Protein AF-A0A3M1RV74-F1 (afdb_monomer_lite)

pLDDT: mean 70.24, std 20.16, range [39.22, 98.5]

Sequence (264 aa):
MQKERREPTWPFLVILACLFVLSATAPRAWRSVERQAPPHLRGDLAQHRPEPSSEEPVQPAKATPDEAPRIASPHEPHDGLTYVAPRPRVGADAETVLLEEIQTIVAPSVDSTPQMPTLEAPSEEEASAVDINIASQQPEEPVEDPFDVNIVEQPPIELGPRPKMQPVIPEPRPAPHARWSAPLSLLNDLQRFTDDPIAGPWAREVTALLEELGPAMAMHSDDMPVVLDRLVELSDQSATIQNRLRGDDLYAMQFRQVRYGLIR

Structure (mmCIF, N/CA/C/O backbone):
data_AF-A0A3M1RV74-F1
#
_entry.id   AF-A0A3M1RV74-F1
#
loop_
_atom_site.group_PDB
_atom_site.id
_atom_site.type_symbol
_atom_site.label_atom_id
_atom_site.label_alt_id
_atom_site.label_comp_id
_atom_site.label_asym_id
_atom_site.label_entity_id
_atom_site.label_seq_id
_atom_site.pdbx_PDB_ins_code
_atom_site.Cartn_x
_atom_site.Cartn_y
_atom_site.Cartn_z
_atom_site.occupancy
_atom_site.B_iso_or_equiv
_atom_site.auth_seq_id
_atom_site.auth_comp_id
_atom_site.auth_asym_id
_atom_site.auth_atom_id
_atom_site.pdbx_PDB_model_num
ATOM 1 N N . MET A 1 1 ? 36.619 -52.594 0.523 1.00 39.22 1 MET A N 1
ATOM 2 C CA . MET A 1 1 ? 35.189 -52.853 0.249 1.00 39.22 1 MET A CA 1
ATOM 3 C C . MET A 1 1 ? 34.353 -51.938 1.134 1.00 39.22 1 MET A C 1
ATOM 5 O O . MET A 1 1 ? 34.089 -52.279 2.280 1.00 39.22 1 MET A O 1
ATOM 9 N N . GLN A 1 2 ? 34.033 -50.737 0.650 1.00 48.28 2 GLN A N 1
ATOM 10 C CA . GLN A 1 2 ? 33.184 -49.785 1.369 1.00 48.28 2 GLN A CA 1
ATOM 11 C C . GLN A 1 2 ? 31.721 -50.125 1.067 1.00 48.28 2 GLN A C 1
ATOM 13 O O . GLN A 1 2 ? 31.318 -50.158 -0.091 1.00 48.28 2 GLN A O 1
ATOM 18 N N . LYS A 1 3 ? 30.949 -50.454 2.106 1.00 59.47 3 LYS A N 1
ATOM 19 C CA . LYS A 1 3 ? 29.495 -50.599 2.005 1.00 59.47 3 LYS A CA 1
ATOM 20 C C . LYS A 1 3 ? 28.904 -49.194 2.033 1.00 59.47 3 LYS A C 1
ATOM 22 O O . LYS A 1 3 ? 28.858 -48.581 3.098 1.00 59.47 3 LYS A O 1
ATOM 27 N N . GLU A 1 4 ? 28.505 -48.689 0.871 1.00 67.44 4 GLU A N 1
ATOM 28 C CA . GLU A 1 4 ? 27.726 -47.457 0.756 1.00 67.44 4 GLU A CA 1
ATOM 29 C C . GLU A 1 4 ? 26.452 -47.606 1.590 1.00 67.44 4 GLU A C 1
ATOM 31 O O . GLU A 1 4 ? 25.590 -48.448 1.319 1.00 67.44 4 GLU A O 1
ATOM 36 N N . ARG A 1 5 ? 26.359 -46.821 2.664 1.00 65.19 5 ARG A N 1
ATOM 37 C CA . ARG A 1 5 ? 25.148 -46.721 3.471 1.00 65.19 5 ARG A CA 1
ATOM 38 C C . ARG A 1 5 ? 24.140 -45.929 2.648 1.00 65.19 5 ARG A C 1
ATOM 40 O O . ARG A 1 5 ? 24.191 -44.707 2.624 1.00 65.19 5 ARG A O 1
ATOM 47 N N . ARG A 1 6 ? 23.259 -46.630 1.931 1.00 71.75 6 ARG A N 1
ATOM 48 C CA . ARG A 1 6 ? 22.082 -46.012 1.315 1.00 71.75 6 ARG A CA 1
ATOM 49 C C . ARG A 1 6 ? 21.196 -45.484 2.432 1.00 71.75 6 ARG A C 1
ATOM 51 O O . ARG A 1 6 ? 20.516 -46.260 3.102 1.00 71.75 6 ARG A O 1
ATOM 58 N N . GLU A 1 7 ? 21.251 -44.180 2.650 1.00 76.94 7 GLU A N 1
ATOM 59 C CA . GLU A 1 7 ? 20.295 -43.505 3.511 1.00 76.94 7 GLU A CA 1
ATOM 60 C C . GLU A 1 7 ? 18.890 -43.704 2.924 1.00 76.94 7 GLU A C 1
ATOM 62 O O . GLU A 1 7 ? 18.702 -43.595 1.705 1.00 76.94 7 GLU A O 1
ATOM 67 N N . PRO A 1 8 ? 17.899 -44.075 3.748 1.00 74.38 8 PRO A N 1
ATOM 68 C CA . PRO A 1 8 ? 16.545 -44.294 3.275 1.00 74.38 8 PRO A CA 1
ATOM 69 C C . PRO A 1 8 ? 15.932 -42.941 2.900 1.00 74.38 8 PRO A C 1
ATOM 71 O O . PRO A 1 8 ? 15.408 -42.226 3.744 1.00 74.38 8 PRO A O 1
ATOM 74 N N . THR A 1 9 ? 15.978 -42.591 1.615 1.00 84.75 9 THR A N 1
ATOM 75 C CA . THR A 1 9 ? 15.306 -41.408 1.038 1.00 84.75 9 THR A CA 1
ATOM 76 C C . THR A 1 9 ? 13.796 -41.602 0.871 1.00 84.75 9 THR A C 1
ATOM 78 O O . THR A 1 9 ? 13.056 -40.653 0.618 1.00 84.75 9 THR A O 1
ATOM 81 N N . TRP A 1 10 ? 13.320 -42.832 1.058 1.00 84.75 10 TRP A N 1
ATOM 82 C CA . TRP A 1 10 ? 11.913 -43.220 0.988 1.00 84.75 10 TRP A CA 1
ATOM 83 C C . TRP A 1 10 ? 10.950 -42.385 1.849 1.00 84.75 10 TRP A C 1
ATOM 85 O O . TRP A 1 10 ? 9.972 -41.893 1.289 1.00 84.75 10 TRP A O 1
ATOM 95 N N . PRO A 1 11 ? 11.181 -42.163 3.158 1.00 89.62 11 PRO A N 1
ATOM 96 C CA . PRO A 1 11 ? 10.283 -41.347 3.976 1.00 89.62 11 PRO A CA 1
ATOM 97 C C . PRO A 1 11 ? 10.147 -39.911 3.456 1.00 89.62 11 PRO A C 1
ATOM 99 O O . PRO A 1 11 ? 9.058 -39.345 3.498 1.00 89.62 11 PRO A O 1
ATOM 102 N N . PHE A 1 12 ? 11.218 -39.338 2.902 1.00 89.25 12 PHE A N 1
ATOM 103 C CA . PHE A 1 12 ? 11.189 -37.974 2.379 1.00 89.25 12 PHE A CA 1
ATOM 104 C C . PHE A 1 12 ? 10.321 -37.861 1.120 1.00 89.25 12 PHE A C 1
ATOM 106 O O . PHE A 1 12 ? 9.530 -36.930 0.985 1.00 89.25 12 PHE A O 1
ATOM 113 N N . LEU A 1 13 ? 10.406 -38.853 0.228 1.00 92.38 13 LEU A N 1
ATOM 114 C CA . LEU A 1 13 ? 9.563 -38.915 -0.967 1.00 92.38 13 LEU A CA 1
ATOM 115 C C . LEU A 1 13 ? 8.079 -39.082 -0.620 1.00 92.38 13 LEU A C 1
ATOM 117 O O . LEU A 1 13 ? 7.234 -38.484 -1.282 1.00 92.38 13 LEU A O 1
ATOM 121 N N . VAL A 1 14 ? 7.759 -39.839 0.434 1.00 94.00 14 VAL A N 1
ATOM 122 C CA . VAL A 1 14 ? 6.375 -39.997 0.907 1.00 94.00 14 VAL A CA 1
ATOM 123 C C . VAL A 1 14 ? 5.822 -38.673 1.437 1.00 94.00 14 VAL A C 1
ATOM 125 O O . VAL A 1 14 ? 4.716 -38.289 1.065 1.00 94.00 14 VAL A O 1
ATOM 128 N N . ILE A 1 15 ? 6.595 -37.933 2.240 1.00 94.06 15 ILE A N 1
ATOM 129 C CA . ILE A 1 15 ? 6.175 -36.617 2.753 1.00 94.06 15 ILE A CA 1
ATOM 130 C C . ILE A 1 15 ? 5.959 -35.630 1.599 1.00 94.06 15 ILE A C 1
ATOM 132 O O . ILE A 1 15 ? 4.922 -34.969 1.549 1.00 94.06 15 ILE A O 1
ATOM 136 N N . LEU A 1 16 ? 6.890 -35.564 0.640 1.00 94.44 16 LEU A N 1
ATOM 137 C CA . LEU A 1 16 ? 6.753 -34.699 -0.535 1.00 94.44 16 LEU A CA 1
ATOM 138 C C . LEU A 1 16 ? 5.522 -35.050 -1.377 1.00 94.44 16 LEU A C 1
ATOM 140 O O . LEU A 1 16 ? 4.809 -34.147 -1.811 1.00 94.44 16 LEU A O 1
ATOM 144 N N . ALA A 1 17 ? 5.239 -36.339 -1.576 1.00 95.12 17 ALA A N 1
ATOM 145 C CA . ALA A 1 17 ? 4.050 -36.780 -2.297 1.00 95.12 17 ALA A CA 1
ATOM 146 C C . ALA A 1 17 ? 2.758 -36.374 -1.567 1.00 95.12 17 ALA A C 1
ATOM 148 O O . ALA A 1 17 ? 1.843 -35.855 -2.203 1.00 95.12 17 ALA A O 1
ATOM 149 N N . CYS A 1 18 ? 2.694 -36.529 -0.240 1.00 93.62 18 CYS A N 1
ATOM 150 C CA . CYS A 1 18 ? 1.548 -36.084 0.556 1.00 93.62 18 CYS A CA 1
ATOM 151 C C . CYS A 1 18 ? 1.339 -34.566 0.464 1.00 93.62 18 CYS A C 1
ATOM 153 O O . CYS A 1 18 ? 0.214 -34.120 0.247 1.00 93.62 18 CYS A O 1
ATOM 155 N N . LEU A 1 19 ? 2.411 -33.772 0.573 1.00 92.06 19 LEU A N 1
ATOM 156 C CA . LEU A 1 19 ? 2.347 -32.312 0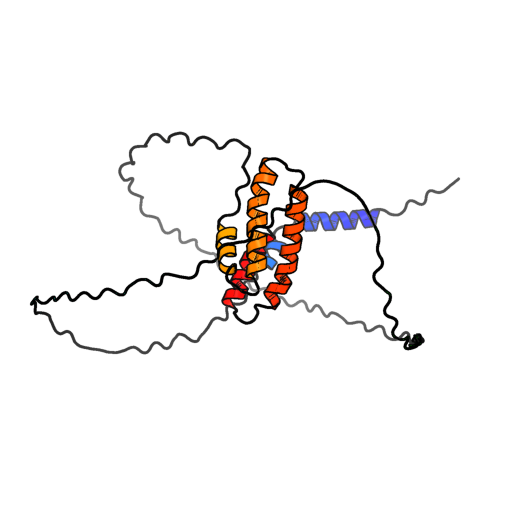.440 1.00 92.06 19 LEU A CA 1
ATOM 157 C C . LEU A 1 19 ? 1.912 -31.877 -0.965 1.00 92.06 19 LEU A C 1
ATOM 159 O O . LEU A 1 19 ? 1.128 -30.940 -1.098 1.00 92.06 19 LEU A O 1
ATOM 163 N N . PHE A 1 20 ? 2.380 -32.570 -2.005 1.00 92.94 20 PHE A N 1
ATOM 164 C CA . PHE A 1 20 ? 1.983 -32.309 -3.388 1.00 92.94 20 PHE A CA 1
ATOM 165 C C . PHE A 1 20 ? 0.507 -32.637 -3.643 1.00 92.94 20 PHE A C 1
ATOM 167 O O . PHE A 1 20 ? -0.202 -31.862 -4.280 1.00 92.94 20 PHE A O 1
ATOM 174 N N . VAL A 1 21 ? 0.013 -33.766 -3.126 1.00 92.69 21 VAL A N 1
ATOM 175 C CA . VAL A 1 21 ? -1.411 -34.110 -3.240 1.00 92.69 21 VAL A CA 1
ATOM 176 C C . VAL A 1 21 ? -2.254 -33.087 -2.486 1.00 92.69 21 VAL A C 1
ATOM 178 O O . VAL A 1 21 ? -3.198 -32.558 -3.061 1.00 92.69 21 VAL A O 1
ATOM 181 N N . LEU A 1 22 ? -1.877 -32.730 -1.254 1.00 87.19 22 LEU A N 1
ATOM 182 C CA . LEU A 1 22 ? -2.580 -31.718 -0.463 1.00 87.19 22 LEU A CA 1
ATOM 183 C C . LEU A 1 22 ? -2.621 -30.352 -1.163 1.00 87.19 22 LEU A C 1
ATOM 185 O O . LEU A 1 22 ? -3.671 -29.710 -1.160 1.00 87.19 22 LEU A O 1
ATOM 189 N N . SER A 1 23 ? -1.533 -29.916 -1.806 1.00 84.75 23 SER A N 1
ATOM 190 C CA . SER A 1 23 ? -1.517 -28.648 -2.548 1.00 84.75 23 SER A CA 1
ATOM 191 C C . SER A 1 23 ? -2.374 -28.697 -3.817 1.00 84.75 23 SER A C 1
ATOM 193 O O . SER A 1 23 ? -3.070 -27.728 -4.124 1.00 84.75 23 SER A O 1
ATOM 195 N N . ALA A 1 24 ? -2.401 -29.834 -4.518 1.00 85.19 24 ALA A N 1
ATOM 196 C CA . ALA A 1 24 ? -3.218 -30.020 -5.713 1.00 85.19 24 ALA A CA 1
ATOM 197 C C . ALA A 1 24 ? -4.719 -30.177 -5.404 1.00 85.19 24 ALA A C 1
ATOM 199 O O . ALA A 1 24 ? -5.558 -29.696 -6.168 1.00 85.19 24 ALA A O 1
ATOM 200 N N . THR A 1 25 ? -5.082 -30.828 -4.293 1.00 82.06 25 THR A N 1
ATOM 201 C CA . THR A 1 25 ? -6.485 -31.118 -3.945 1.00 82.06 25 THR A CA 1
ATOM 202 C C . THR A 1 25 ? -7.132 -30.065 -3.051 1.00 82.06 25 THR A C 1
ATOM 204 O O . THR A 1 25 ? -8.359 -30.015 -2.979 1.00 82.06 25 THR A O 1
ATOM 207 N N . ALA A 1 26 ? -6.357 -29.187 -2.403 1.00 66.50 26 ALA A N 1
ATOM 208 C CA . ALA A 1 26 ? -6.884 -28.141 -1.523 1.00 66.50 26 ALA A CA 1
ATOM 209 C C . ALA A 1 26 ? -6.790 -26.682 -2.041 1.00 66.50 26 ALA A C 1
ATOM 211 O O . ALA A 1 26 ? -6.719 -25.777 -1.206 1.00 66.50 26 ALA A O 1
ATOM 212 N N . PRO A 1 27 ? -6.904 -26.355 -3.352 1.00 58.91 27 PRO A N 1
ATOM 213 C CA . PRO A 1 27 ? -6.900 -24.953 -3.788 1.00 58.91 27 PRO A CA 1
ATOM 214 C C . PRO A 1 27 ? -8.130 -24.169 -3.288 1.00 58.91 27 PRO A C 1
ATOM 216 O O . PRO A 1 27 ? -8.183 -22.944 -3.395 1.00 58.91 27 PRO A O 1
ATOM 219 N N . ARG A 1 28 ? -9.148 -24.856 -2.744 1.00 55.53 28 ARG A N 1
ATOM 220 C CA . ARG A 1 28 ? -10.361 -24.242 -2.181 1.00 55.53 28 ARG A CA 1
ATOM 221 C C . ARG A 1 28 ? -10.331 -24.018 -0.670 1.00 55.53 28 ARG A C 1
ATOM 223 O O . ARG A 1 28 ? -11.069 -23.151 -0.216 1.00 55.53 28 ARG A O 1
ATOM 230 N N . ALA A 1 29 ? -9.485 -24.714 0.093 1.00 58.25 29 ALA A N 1
ATOM 231 C CA . ALA A 1 29 ? -9.460 -24.563 1.553 1.00 58.25 29 ALA A CA 1
ATOM 232 C C . ALA A 1 29 ? -8.950 -23.176 1.984 1.00 58.25 29 ALA A C 1
ATOM 234 O O . ALA A 1 29 ? -9.408 -22.621 2.978 1.00 58.25 29 ALA A O 1
ATOM 235 N N . TRP A 1 30 ? -8.071 -22.566 1.185 1.00 55.50 30 TRP A N 1
ATOM 236 C CA . TRP A 1 30 ? -7.516 -21.244 1.487 1.00 55.50 30 TRP A CA 1
ATOM 237 C C . TRP A 1 30 ? -8.517 -20.111 1.231 1.00 55.50 30 TRP A C 1
ATOM 239 O O . TRP A 1 30 ? -8.473 -19.086 1.901 1.00 55.50 30 TRP A O 1
ATOM 249 N N . ARG A 1 31 ? -9.504 -20.317 0.346 1.00 57.44 31 ARG A N 1
ATOM 250 C CA . ARG A 1 31 ? -10.571 -19.328 0.114 1.00 57.44 31 ARG A CA 1
ATOM 251 C C . ARG A 1 31 ? -11.591 -19.250 1.250 1.00 57.44 31 ARG A C 1
ATOM 253 O O . ARG A 1 31 ? -12.274 -18.235 1.360 1.00 57.44 31 ARG A O 1
ATOM 260 N N . SER A 1 32 ? -11.710 -20.291 2.075 1.00 55.09 32 SER A N 1
ATOM 261 C CA . SER A 1 32 ? -12.656 -20.303 3.198 1.00 55.09 32 SER A CA 1
ATOM 262 C C . SER A 1 32 ? -12.145 -19.529 4.413 1.00 55.09 32 SER A C 1
ATOM 264 O O . SER A 1 32 ? -12.956 -18.999 5.166 1.00 55.09 32 SER A O 1
ATOM 266 N N . VAL A 1 33 ? -10.825 -19.398 4.581 1.00 57.44 33 VAL A N 1
ATOM 267 C CA . VAL A 1 33 ? -10.243 -18.581 5.662 1.00 57.44 33 VAL A CA 1
ATOM 268 C C . VAL A 1 33 ? -10.369 -17.086 5.346 1.00 57.44 33 VAL A C 1
ATOM 270 O O . VAL A 1 33 ? -10.621 -16.285 6.237 1.00 57.44 33 VAL A O 1
ATOM 273 N N . GLU A 1 34 ? -10.314 -16.709 4.068 1.00 53.56 34 GLU A N 1
ATOM 274 C CA . GLU A 1 34 ? -10.404 -15.306 3.635 1.00 53.56 34 GLU A CA 1
ATOM 275 C C . GLU A 1 34 ? -11.843 -14.753 3.577 1.00 53.56 34 GLU A C 1
ATOM 277 O O . GLU A 1 34 ? -12.055 -13.556 3.401 1.00 53.56 34 GLU A O 1
ATOM 282 N N . ARG A 1 35 ? -12.860 -15.608 3.757 1.00 49.81 35 ARG A N 1
ATOM 283 C CA . ARG A 1 35 ? -14.281 -15.215 3.804 1.00 49.81 35 ARG A CA 1
ATOM 284 C C . ARG A 1 35 ? -14.999 -15.647 5.078 1.00 49.81 35 ARG A C 1
ATOM 286 O O . ARG A 1 35 ? -16.220 -15.805 5.054 1.00 49.81 35 ARG A O 1
ATOM 293 N N . GLN A 1 36 ? -14.301 -15.786 6.204 1.00 48.19 36 GLN A N 1
ATOM 294 C CA . GLN A 1 36 ? -15.004 -15.619 7.476 1.00 48.19 36 GLN A CA 1
ATOM 295 C C . GLN A 1 36 ? -15.350 -14.136 7.621 1.00 48.19 36 GLN A C 1
ATOM 297 O O . GLN A 1 36 ? -14.643 -13.357 8.255 1.00 48.19 36 GLN A O 1
ATOM 302 N N . ALA A 1 37 ? -16.436 -13.743 6.950 1.00 53.81 37 ALA A N 1
ATOM 303 C CA . ALA A 1 37 ? -17.132 -12.511 7.247 1.00 53.81 37 ALA A CA 1
ATOM 304 C C . ALA A 1 37 ? -17.352 -12.480 8.768 1.00 53.81 37 ALA A C 1
ATOM 306 O O . ALA A 1 37 ? -17.792 -13.495 9.324 1.00 53.81 37 ALA A O 1
ATOM 307 N N . PRO A 1 38 ? -17.010 -11.374 9.452 1.00 60.25 38 PRO A N 1
ATOM 308 C CA . PRO A 1 38 ? -17.299 -11.250 10.871 1.00 60.25 38 PRO A CA 1
ATOM 309 C C . PRO A 1 38 ? -18.787 -11.557 11.068 1.00 60.25 38 PRO A C 1
ATOM 311 O O . PRO A 1 38 ? -19.589 -11.106 10.242 1.00 60.25 38 PRO A O 1
ATOM 314 N N . PRO A 1 39 ? -19.170 -12.355 12.084 1.00 59.38 39 PRO A N 1
ATOM 315 C CA . PRO A 1 39 ? -20.568 -12.663 12.326 1.00 59.38 39 PRO A CA 1
ATOM 316 C C . PRO A 1 39 ? -21.296 -11.331 12.432 1.00 59.38 39 PRO A C 1
ATOM 318 O O . PRO A 1 39 ? -21.062 -10.558 13.362 1.00 59.38 39 PRO A O 1
ATOM 321 N N . HIS A 1 40 ? -22.115 -11.023 11.425 1.00 50.09 40 HIS A N 1
ATOM 322 C CA . HIS A 1 40 ? -23.005 -9.886 11.487 1.00 50.09 40 HIS A CA 1
ATOM 323 C C . HIS A 1 40 ? -23.836 -10.105 12.744 1.00 50.09 40 HIS A C 1
ATOM 325 O O . HIS A 1 40 ? -24.642 -11.034 12.804 1.00 50.09 40 HIS A O 1
ATOM 331 N N . LEU A 1 41 ? -23.577 -9.284 13.764 1.00 54.88 41 LEU A N 1
ATOM 332 C CA . LEU A 1 41 ? -24.471 -9.064 14.886 1.00 54.88 41 LEU A CA 1
ATOM 333 C C . LEU A 1 41 ? -25.807 -8.667 14.267 1.00 54.88 41 LEU A C 1
ATOM 335 O O . LEU A 1 41 ? -26.030 -7.516 13.893 1.00 54.88 41 LEU A O 1
ATOM 339 N N . ARG A 1 42 ? -26.651 -9.675 14.055 1.00 45.81 42 ARG A N 1
ATOM 340 C CA . ARG A 1 42 ? -28.027 -9.553 13.612 1.00 45.81 42 ARG A CA 1
ATOM 341 C C . ARG A 1 42 ? -28.724 -8.788 14.725 1.00 45.81 42 ARG A C 1
ATOM 343 O O . ARG A 1 42 ? -29.063 -9.341 15.763 1.00 45.81 42 ARG A O 1
ATOM 350 N N . GLY A 1 43 ? -28.794 -7.475 14.545 1.00 50.72 43 GLY A N 1
ATOM 351 C CA . GLY A 1 43 ? -29.513 -6.580 15.425 1.00 50.72 43 GLY A CA 1
ATOM 352 C C . GLY A 1 43 ? -30.997 -6.894 15.339 1.00 50.72 43 GLY A C 1
ATOM 353 O O . GLY A 1 43 ? -31.701 -6.315 14.517 1.00 50.72 43 GLY A O 1
ATOM 354 N N . ASP A 1 44 ? -31.470 -7.768 16.221 1.00 49.69 44 ASP A N 1
ATOM 355 C CA . ASP A 1 44 ? -32.888 -8.004 16.521 1.00 49.69 44 ASP A CA 1
ATOM 356 C C . ASP A 1 44 ? -33.526 -6.811 17.274 1.00 49.69 44 ASP A C 1
ATOM 358 O O . ASP A 1 44 ? -34.346 -6.980 18.171 1.00 49.69 44 ASP A O 1
ATOM 362 N N . LEU A 1 45 ? -33.158 -5.568 16.938 1.00 57.91 45 LEU A N 1
ATOM 363 C CA . LEU A 1 45 ? -33.612 -4.360 17.647 1.00 57.91 45 LEU A CA 1
ATOM 364 C C . LEU A 1 45 ? -34.427 -3.377 16.797 1.00 57.91 45 LEU A C 1
ATOM 366 O O . LEU A 1 45 ? -34.748 -2.290 17.266 1.00 57.91 45 LEU A O 1
ATOM 370 N N . ALA A 1 46 ? -34.835 -3.743 15.582 1.00 50.88 46 ALA A N 1
ATOM 371 C CA . ALA A 1 46 ? -35.633 -2.858 14.728 1.00 50.88 46 ALA A CA 1
ATOM 372 C C . ALA A 1 46 ? -36.932 -3.510 14.234 1.00 50.88 46 ALA A C 1
ATOM 374 O O . ALA A 1 46 ? -37.218 -3.523 13.040 1.00 50.88 46 ALA A O 1
ATOM 375 N N . GLN A 1 47 ? -37.751 -4.022 15.155 1.00 52.78 47 GLN A N 1
ATOM 376 C CA . GLN A 1 47 ? -39.145 -4.367 14.855 1.00 52.78 47 GLN A CA 1
ATOM 377 C C . GLN A 1 47 ? -40.106 -3.870 15.943 1.00 52.78 47 GLN A C 1
ATOM 379 O O . GLN A 1 47 ? -40.948 -4.596 16.448 1.00 52.78 47 GLN A O 1
ATOM 384 N N . HIS A 1 48 ? -39.997 -2.585 16.280 1.00 45.28 48 HIS A N 1
ATOM 385 C CA . HIS A 1 48 ? -41.107 -1.815 16.841 1.00 45.28 48 HIS A CA 1
ATOM 386 C C . HIS A 1 48 ? -41.165 -0.461 16.129 1.00 45.28 48 HIS A C 1
ATOM 388 O O . HIS A 1 48 ? -40.673 0.554 16.610 1.00 45.28 48 HIS A O 1
ATOM 394 N N . ARG A 1 49 ? -41.757 -0.467 14.930 1.00 48.34 49 ARG A N 1
ATOM 395 C CA . ARG A 1 49 ? -42.287 0.736 14.288 1.00 48.34 49 ARG A CA 1
ATOM 396 C C . ARG A 1 49 ? -43.737 0.873 14.763 1.00 48.34 49 ARG A C 1
ATOM 398 O O . ARG A 1 49 ? -44.565 0.095 14.296 1.00 48.34 49 ARG A O 1
ATOM 405 N N . PRO A 1 50 ? -44.059 1.780 15.700 1.00 48.56 50 PRO A N 1
ATOM 406 C CA . PRO A 1 50 ? -45.448 2.094 15.983 1.00 48.56 50 PRO A CA 1
ATOM 407 C C . PRO A 1 50 ? -46.048 2.781 14.754 1.00 48.56 50 PRO A C 1
ATOM 409 O O . PRO A 1 50 ? -45.500 3.749 14.225 1.00 48.56 50 PRO A O 1
ATOM 412 N N . GLU A 1 51 ? -47.152 2.217 14.284 1.00 50.09 51 GLU A N 1
ATOM 413 C CA . GLU A 1 51 ? -48.129 2.849 13.405 1.00 50.09 51 GLU A CA 1
ATOM 414 C C . GLU A 1 51 ? -48.569 4.204 13.984 1.00 50.09 51 GLU A C 1
ATOM 416 O O . GLU A 1 51 ? -49.055 4.247 15.117 1.00 50.09 51 GLU A O 1
ATOM 421 N N . PRO A 1 52 ? -48.491 5.307 13.225 1.00 53.62 52 PRO A N 1
ATOM 422 C CA . PRO A 1 52 ? -49.410 6.411 13.406 1.00 53.62 52 PRO A CA 1
ATOM 423 C C . PRO A 1 52 ? -50.631 6.190 12.506 1.00 53.62 52 PRO A C 1
ATOM 425 O O . PRO A 1 52 ? -50.596 6.379 11.291 1.00 53.62 52 PRO A O 1
ATOM 428 N N . SER A 1 53 ? -51.696 5.758 13.174 1.00 48.34 53 SER A N 1
ATOM 429 C CA . SER A 1 53 ? -53.102 5.910 12.801 1.00 48.34 53 SER A CA 1
ATOM 430 C C . SER A 1 53 ? -53.410 7.309 12.240 1.00 48.34 53 SER A C 1
ATOM 432 O O . SER A 1 53 ? -52.858 8.278 12.754 1.00 48.34 53 SER A O 1
ATOM 434 N N . SER A 1 54 ? -54.300 7.353 11.232 1.00 51.47 54 SER A N 1
ATOM 435 C CA . SER A 1 54 ? -55.320 8.375 10.880 1.00 51.47 54 SER A CA 1
ATOM 436 C C . SER A 1 54 ? -55.074 9.839 11.299 1.00 51.47 54 SER A C 1
ATOM 438 O O . SER A 1 54 ? -54.770 10.125 12.443 1.00 51.47 54 SER A O 1
ATOM 440 N N . GLU A 1 55 ? -55.304 10.876 10.498 1.00 44.91 55 GLU A N 1
ATOM 441 C CA . GLU A 1 55 ? -56.393 11.126 9.555 1.00 44.91 55 GLU A CA 1
ATOM 442 C C . GLU A 1 55 ? -56.162 12.527 8.943 1.00 44.91 55 GLU A C 1
ATOM 444 O O . GLU A 1 55 ? -55.437 13.348 9.500 1.00 44.91 55 GLU A O 1
ATOM 449 N N . GLU A 1 56 ? -56.886 12.792 7.856 1.00 45.06 56 GLU A N 1
ATOM 450 C CA . GLU A 1 56 ? -57.389 14.101 7.411 1.00 45.06 56 GLU A CA 1
ATOM 451 C C . GLU A 1 56 ? -56.803 14.698 6.108 1.00 45.06 56 GLU A C 1
ATOM 453 O O . GLU A 1 56 ? -55.663 15.166 6.055 1.00 45.06 56 GLU A O 1
ATOM 458 N N . PRO A 1 57 ? -57.621 14.733 5.034 1.00 59.47 57 PRO A N 1
ATOM 459 C CA . PRO A 1 57 ? -57.348 15.454 3.803 1.00 59.47 57 PRO A CA 1
ATOM 460 C C . PRO A 1 57 ? -58.076 16.808 3.800 1.00 59.47 57 PRO A C 1
ATOM 462 O O . PRO A 1 57 ? -59.306 16.850 3.812 1.00 59.47 57 PRO A O 1
ATOM 465 N N . VAL A 1 58 ? -57.347 17.919 3.664 1.00 53.94 58 VAL A N 1
ATOM 466 C CA . VAL A 1 58 ? -57.946 19.199 3.254 1.00 53.94 58 VAL A CA 1
ATOM 467 C C . VAL A 1 58 ? -57.153 19.825 2.109 1.00 53.94 58 VAL A C 1
ATOM 469 O O . VAL A 1 58 ? -55.928 19.856 2.067 1.00 53.94 58 VAL A O 1
ATOM 472 N N . GLN A 1 59 ? -57.957 20.239 1.142 1.00 53.88 59 GLN A N 1
ATOM 473 C CA . GLN A 1 59 ? -57.716 20.670 -0.224 1.00 53.88 59 GLN A CA 1
ATOM 474 C C . GLN A 1 59 ? -57.060 22.069 -0.364 1.00 53.88 59 GLN A C 1
ATOM 476 O O . GLN A 1 59 ? -56.773 22.723 0.637 1.00 53.88 59 GLN A O 1
ATOM 481 N N . PRO A 1 60 ? -56.785 22.522 -1.609 1.00 63.50 60 PRO A N 1
ATOM 482 C CA . PRO A 1 60 ? -55.730 23.475 -1.940 1.00 63.50 60 PRO A CA 1
ATOM 483 C C . PRO A 1 60 ? -56.217 24.926 -2.105 1.00 63.50 60 PRO A C 1
ATOM 485 O O . PRO A 1 60 ? -57.408 25.216 -2.033 1.00 63.50 60 PRO A O 1
ATOM 488 N N . ALA A 1 61 ? -55.248 25.779 -2.468 1.00 45.69 61 ALA A N 1
ATOM 489 C CA . ALA A 1 61 ? -55.331 27.109 -3.090 1.00 45.69 61 ALA A CA 1
ATOM 490 C C . ALA A 1 61 ? -54.962 28.286 -2.176 1.00 45.69 61 ALA A C 1
ATOM 492 O O . ALA A 1 61 ? -55.717 28.656 -1.287 1.00 45.69 61 ALA A O 1
ATOM 493 N N . LYS A 1 62 ? -53.868 28.984 -2.517 1.00 45.75 62 LYS A N 1
ATOM 494 C CA . LYS A 1 62 ? -53.959 30.311 -3.154 1.00 45.75 62 LYS A CA 1
ATOM 495 C C . LYS A 1 62 ? -52.587 30.803 -3.615 1.00 45.75 62 LYS A C 1
ATOM 497 O O . LYS A 1 62 ? -51.631 30.833 -2.852 1.00 45.75 62 LYS A O 1
ATOM 502 N N . ALA A 1 63 ? -52.540 31.214 -4.875 1.00 50.56 63 ALA A N 1
ATOM 503 C CA . ALA A 1 63 ? -51.484 32.028 -5.449 1.00 50.56 63 ALA A CA 1
ATOM 504 C C . ALA A 1 63 ? -51.557 33.465 -4.913 1.00 50.56 63 ALA A C 1
ATOM 506 O O . ALA A 1 63 ? -52.661 34.002 -4.851 1.00 50.56 63 ALA A O 1
ATOM 507 N N . THR A 1 64 ? -50.401 34.085 -4.647 1.00 49.50 64 THR A N 1
ATOM 508 C CA . THR A 1 64 ? -50.054 35.427 -5.164 1.00 49.50 64 THR A CA 1
ATOM 509 C C . THR A 1 64 ? -48.539 35.700 -5.034 1.00 49.50 64 THR A C 1
ATOM 511 O O . THR A 1 64 ? -47.901 35.079 -4.183 1.00 49.50 64 THR A O 1
ATOM 514 N N . PRO A 1 65 ? -47.976 36.559 -5.910 1.00 61.00 65 PRO A N 1
ATOM 515 C CA . PRO A 1 65 ? -46.550 36.850 -6.087 1.00 61.00 65 PRO A CA 1
ATOM 516 C C . PRO A 1 65 ? -46.126 38.126 -5.322 1.00 61.00 65 PRO A C 1
ATOM 518 O O . PRO A 1 65 ? -46.924 38.641 -4.546 1.00 61.00 65 PRO A O 1
ATOM 521 N N . ASP A 1 66 ? -44.930 38.650 -5.635 1.00 43.22 66 ASP A N 1
ATOM 522 C CA . ASP A 1 66 ? -44.233 39.806 -5.025 1.00 43.22 66 ASP A CA 1
ATOM 523 C C . ASP A 1 66 ? -43.633 39.477 -3.647 1.00 43.22 66 ASP A C 1
ATOM 525 O O . ASP A 1 66 ? -44.276 38.883 -2.798 1.00 43.22 66 ASP A O 1
ATOM 529 N N . GLU A 1 67 ? -42.361 39.735 -3.348 1.00 48.50 67 GLU A N 1
ATOM 530 C CA . GLU A 1 67 ? -41.662 41.001 -3.543 1.00 48.50 67 GLU A CA 1
ATOM 531 C C . GLU A 1 67 ? -40.146 40.763 -3.378 1.00 48.50 67 GLU A C 1
ATOM 533 O O . GLU A 1 67 ? -39.697 40.123 -2.425 1.00 48.50 67 GLU A O 1
ATOM 538 N N . ALA A 1 68 ? -39.340 41.269 -4.313 1.00 55.06 68 ALA A N 1
ATOM 539 C CA . ALA A 1 68 ? -37.914 41.484 -4.083 1.00 55.06 68 ALA A CA 1
ATOM 540 C C . ALA A 1 68 ? -37.731 42.791 -3.296 1.00 55.06 68 ALA A C 1
ATOM 542 O O . ALA A 1 68 ? -38.435 43.762 -3.567 1.00 55.06 68 ALA A O 1
ATOM 543 N N . PRO A 1 69 ? -36.682 42.898 -2.468 1.00 62.88 69 PRO A N 1
ATOM 544 C CA . PRO A 1 69 ? -35.698 43.907 -2.837 1.00 62.88 69 PRO A CA 1
ATOM 545 C C . PRO A 1 69 ? -34.251 43.437 -2.683 1.00 62.88 69 PRO A C 1
ATOM 547 O O . PRO A 1 69 ? -33.822 42.864 -1.685 1.00 62.88 69 PRO A O 1
ATOM 550 N N . ARG A 1 70 ? -33.479 43.789 -3.712 1.00 53.47 70 ARG A N 1
ATOM 551 C CA . ARG A 1 70 ? -32.024 43.903 -3.687 1.00 53.47 70 ARG A CA 1
ATOM 552 C C . ARG A 1 70 ? -31.605 44.881 -2.590 1.00 53.47 70 ARG A C 1
ATOM 554 O O . ARG A 1 70 ? -32.000 46.040 -2.663 1.00 53.47 70 ARG A O 1
ATOM 561 N N . ILE A 1 71 ? -30.697 44.473 -1.707 1.00 56.56 71 ILE A N 1
ATOM 562 C CA . ILE A 1 71 ? -29.710 45.381 -1.113 1.00 56.56 71 ILE A CA 1
ATOM 563 C C . ILE A 1 71 ? -28.360 44.668 -1.126 1.00 56.56 71 ILE A C 1
ATOM 565 O O . ILE A 1 71 ? -28.180 43.595 -0.558 1.00 56.56 71 ILE A O 1
ATOM 569 N N . ALA A 1 72 ? -27.442 45.282 -1.860 1.00 53.31 72 ALA A N 1
ATOM 570 C CA . ALA A 1 72 ? -26.031 44.973 -1.877 1.00 53.31 72 ALA A CA 1
ATOM 571 C C . ALA A 1 72 ? -25.413 45.220 -0.497 1.00 53.31 72 ALA A C 1
ATOM 573 O O . ALA A 1 72 ? -25.746 46.207 0.153 1.00 53.31 72 ALA A O 1
ATOM 574 N N . SER A 1 73 ? -24.424 44.413 -0.119 1.00 48.44 73 SER A N 1
ATOM 575 C CA . SER A 1 73 ? -23.266 44.988 0.556 1.00 48.44 73 SER A CA 1
ATOM 576 C C . SER A 1 73 ? -21.989 44.224 0.196 1.00 48.44 73 SER A C 1
ATOM 578 O O . SER A 1 73 ? -21.956 42.999 0.332 1.00 48.44 73 SER A O 1
ATOM 580 N N . PRO A 1 74 ? -20.962 44.932 -0.303 1.00 57.69 74 PRO A N 1
ATOM 581 C CA . PRO A 1 74 ? -19.636 44.406 -0.571 1.00 57.69 74 PRO A CA 1
ATOM 582 C C . PRO A 1 74 ? -18.835 44.378 0.734 1.00 57.69 74 PRO A C 1
ATOM 584 O O . PRO A 1 74 ? -18.850 45.355 1.481 1.00 57.69 74 PRO A O 1
ATOM 587 N N . HIS A 1 75 ? -18.108 43.295 0.999 1.00 47.88 75 HIS A N 1
ATOM 588 C CA . HIS A 1 75 ? -17.004 43.354 1.949 1.00 47.88 75 HIS A CA 1
ATOM 589 C C . HIS A 1 75 ? -15.699 43.011 1.244 1.00 47.88 75 HIS A C 1
ATOM 591 O O . HIS A 1 75 ? -15.576 42.024 0.521 1.00 47.88 75 HIS A O 1
ATOM 597 N N . GLU A 1 76 ? -14.797 43.961 1.425 1.00 49.66 76 GLU A N 1
ATOM 598 C CA . GLU A 1 76 ? -13.491 44.157 0.835 1.00 49.66 76 GLU A CA 1
ATOM 599 C C . GLU A 1 76 ? -12.449 43.078 1.183 1.00 49.66 76 GLU A C 1
ATOM 601 O O . GLU A 1 76 ? -12.666 42.250 2.072 1.00 49.66 76 GLU A O 1
ATOM 606 N N . PRO A 1 77 ? -11.318 43.091 0.455 1.00 55.03 77 PRO A N 1
ATOM 607 C CA . PRO A 1 77 ? -10.316 42.039 0.422 1.00 55.03 77 PRO A CA 1
ATOM 608 C C . PRO A 1 77 ? -9.358 42.111 1.613 1.00 55.03 77 PRO A C 1
ATOM 610 O O . PRO A 1 77 ? -8.846 43.174 1.960 1.00 55.03 77 PRO A O 1
ATOM 613 N N . HIS A 1 78 ? -9.026 40.951 2.178 1.00 52.62 78 HIS A N 1
ATOM 614 C CA . HIS A 1 78 ? -7.818 40.812 2.984 1.00 52.62 78 HIS A CA 1
ATOM 615 C C . HIS A 1 78 ? -6.640 40.499 2.068 1.00 52.62 78 HIS A C 1
ATOM 617 O O . 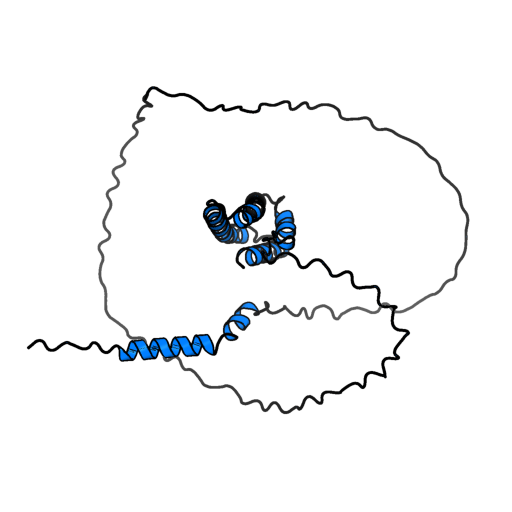HIS A 1 78 ? -6.367 39.353 1.717 1.00 52.62 78 HIS A O 1
ATOM 623 N N . ASP A 1 79 ? -5.985 41.583 1.673 1.00 52.06 79 ASP A N 1
ATOM 624 C CA . ASP A 1 79 ? -4.637 41.613 1.140 1.00 52.06 79 ASP A CA 1
ATOM 625 C C . ASP A 1 79 ? -3.630 41.538 2.303 1.00 52.06 79 ASP A C 1
ATOM 627 O O . ASP A 1 79 ? -3.858 42.103 3.376 1.00 52.06 79 ASP A O 1
ATOM 631 N N . GLY A 1 80 ? -2.499 40.872 2.072 1.00 42.22 80 GLY A N 1
ATOM 632 C CA . GLY A 1 80 ? -1.306 40.997 2.909 1.00 42.22 80 GLY A CA 1
ATOM 633 C C . GLY A 1 80 ? -1.026 39.850 3.879 1.00 42.22 80 GLY A C 1
ATOM 634 O O . GLY A 1 80 ? -1.297 39.956 5.067 1.00 42.22 80 GLY A O 1
ATOM 635 N N . LEU A 1 81 ? -0.324 38.823 3.396 1.00 49.28 81 LEU A N 1
ATOM 636 C CA . LEU A 1 81 ? 0.948 38.411 4.001 1.00 49.28 81 LEU A CA 1
ATOM 637 C C . LEU A 1 81 ? 1.818 37.733 2.937 1.00 49.28 81 LEU A C 1
ATOM 639 O O . LEU A 1 81 ? 1.722 36.549 2.630 1.00 49.28 81 LEU A O 1
ATOM 643 N N . THR A 1 82 ? 2.677 38.566 2.366 1.00 50.94 82 THR A N 1
ATOM 644 C CA . THR A 1 82 ? 3.889 38.242 1.627 1.00 50.94 82 THR A CA 1
ATOM 645 C C . THR A 1 82 ? 4.697 37.161 2.355 1.00 50.94 82 THR A C 1
ATOM 647 O O . THR A 1 82 ? 5.321 37.445 3.375 1.00 50.94 82 THR A O 1
ATOM 650 N N . TYR A 1 83 ? 4.748 35.941 1.818 1.00 51.22 83 TYR A N 1
ATOM 651 C CA . TYR A 1 83 ? 5.806 34.982 2.144 1.00 51.22 83 TYR A CA 1
ATOM 652 C C . TYR A 1 83 ? 6.650 34.736 0.893 1.00 51.22 83 TYR A C 1
ATOM 654 O O . TYR A 1 83 ? 6.336 33.912 0.036 1.00 51.22 83 TYR A O 1
ATOM 662 N N . VAL A 1 84 ? 7.719 35.525 0.777 1.00 43.44 84 VAL A N 1
ATOM 663 C CA . VAL A 1 84 ? 8.783 35.369 -0.216 1.00 43.44 84 VAL A CA 1
ATOM 664 C C . VAL A 1 84 ? 9.966 34.680 0.468 1.00 43.44 84 VAL A C 1
ATOM 666 O O . VAL A 1 84 ? 10.645 35.317 1.259 1.00 43.44 84 VAL A O 1
ATOM 669 N N . ALA A 1 85 ? 10.160 33.401 0.114 1.00 54.16 85 ALA A N 1
ATOM 670 C CA . ALA A 1 85 ? 11.396 32.603 -0.042 1.00 54.16 85 ALA A CA 1
ATOM 671 C C . ALA A 1 85 ? 12.474 32.582 1.085 1.00 54.16 85 ALA A C 1
ATOM 673 O O . ALA A 1 85 ? 12.732 33.584 1.741 1.00 54.16 85 ALA A O 1
ATOM 674 N N . PRO A 1 86 ? 13.207 31.457 1.254 1.00 50.75 86 PRO A N 1
ATOM 675 C CA . PRO A 1 86 ? 14.275 31.143 0.298 1.00 50.75 86 PRO A CA 1
ATOM 676 C C . PRO A 1 86 ? 14.355 29.670 -0.144 1.00 50.75 86 PRO A C 1
ATOM 678 O O . PRO A 1 86 ? 14.323 28.738 0.653 1.00 50.75 86 PRO A O 1
ATOM 681 N N . ARG A 1 87 ? 14.579 29.488 -1.452 1.00 48.66 87 ARG A N 1
ATOM 682 C CA . ARG A 1 87 ? 15.186 28.285 -2.041 1.00 48.66 87 ARG A CA 1
ATOM 683 C C . ARG A 1 87 ? 16.650 28.179 -1.588 1.00 48.66 87 ARG A C 1
ATOM 685 O O . ARG A 1 87 ? 17.406 29.103 -1.895 1.00 48.66 87 ARG A O 1
ATOM 692 N N . PRO A 1 88 ? 17.109 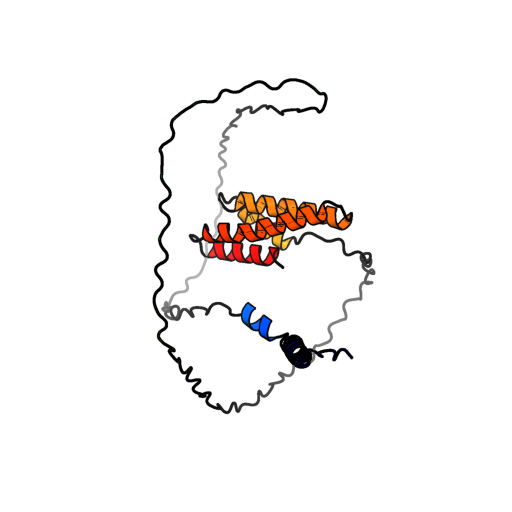27.057 -1.019 1.00 53.41 88 PRO A N 1
ATOM 693 C CA . PRO A 1 88 ? 18.520 26.716 -1.071 1.00 53.41 88 PRO A CA 1
ATOM 694 C C . PRO A 1 88 ? 18.832 26.084 -2.435 1.00 53.41 88 PRO A C 1
ATOM 696 O O . PRO A 1 88 ? 18.441 24.960 -2.737 1.00 53.41 88 PRO A O 1
ATOM 699 N N . ARG A 1 89 ? 19.537 26.842 -3.282 1.00 51.09 89 ARG A N 1
ATOM 700 C CA . ARG A 1 89 ? 20.384 26.269 -4.334 1.00 51.09 89 ARG A CA 1
ATOM 701 C C . ARG A 1 89 ? 21.601 25.677 -3.630 1.00 51.09 89 ARG A C 1
ATOM 703 O O . ARG A 1 89 ? 22.429 26.441 -3.147 1.00 51.09 89 ARG A O 1
ATOM 710 N N . VAL A 1 90 ? 21.724 24.356 -3.596 1.00 55.53 90 VAL A N 1
ATOM 711 C CA . VAL A 1 90 ? 23.025 23.714 -3.393 1.00 55.53 90 VAL A CA 1
ATOM 712 C C . VAL A 1 90 ? 23.456 23.224 -4.763 1.00 55.53 90 VAL A C 1
ATOM 714 O O . VAL A 1 90 ? 22.921 22.257 -5.298 1.00 55.53 90 VAL A O 1
ATOM 717 N N . GLY A 1 91 ? 24.334 24.021 -5.368 1.00 46.91 91 GLY A N 1
ATOM 718 C CA . GLY A 1 91 ? 25.122 23.602 -6.508 1.00 46.91 91 GLY A CA 1
ATOM 719 C C . GLY A 1 91 ? 26.120 22.547 -6.058 1.00 46.91 91 GLY A C 1
ATOM 720 O O . GLY A 1 91 ? 26.641 22.595 -4.944 1.00 46.91 91 GLY A O 1
ATOM 721 N N . ALA A 1 92 ? 26.334 21.595 -6.949 1.00 49.31 92 ALA A N 1
ATOM 722 C CA . ALA A 1 92 ? 27.485 20.733 -6.929 1.00 49.31 92 ALA A CA 1
ATOM 723 C C . ALA A 1 92 ? 28.767 21.570 -7.116 1.00 49.31 92 ALA A C 1
ATOM 725 O O . ALA A 1 92 ? 28.745 22.590 -7.810 1.00 49.31 92 ALA A O 1
ATOM 726 N N . ASP A 1 93 ? 29.839 21.122 -6.458 1.00 46.84 93 ASP A N 1
ATOM 727 C CA . ASP A 1 93 ? 31.206 20.978 -6.986 1.00 46.84 93 ASP A CA 1
ATOM 728 C C . ASP A 1 93 ? 32.315 21.500 -6.052 1.00 46.84 93 ASP A C 1
ATOM 730 O O . ASP A 1 93 ? 32.273 22.623 -5.555 1.00 46.84 93 ASP A O 1
ATOM 734 N N . ALA A 1 94 ? 33.344 20.647 -5.939 1.00 45.44 94 ALA A N 1
ATOM 735 C CA . ALA A 1 94 ? 34.700 20.843 -5.412 1.00 45.44 94 ALA A CA 1
ATOM 736 C C . ALA A 1 94 ? 34.844 20.916 -3.877 1.00 45.44 94 ALA A C 1
ATOM 738 O O . ALA A 1 94 ? 34.482 21.880 -3.217 1.00 45.44 94 ALA A O 1
ATOM 739 N N . GLU A 1 95 ? 35.233 19.810 -3.244 1.00 44.75 95 GLU A N 1
ATOM 740 C CA . GLU A 1 95 ? 36.628 19.389 -3.018 1.00 44.75 95 GLU A CA 1
ATOM 741 C C . GLU A 1 95 ? 37.321 20.109 -1.850 1.00 44.75 95 GLU A C 1
ATOM 743 O O . GLU A 1 95 ? 37.593 21.304 -1.877 1.00 44.75 95 GLU A O 1
ATOM 748 N N . THR A 1 96 ? 37.759 19.262 -0.915 1.00 46.09 96 THR A N 1
ATOM 749 C CA . THR A 1 96 ? 38.954 19.382 -0.072 1.00 46.09 96 THR A CA 1
ATOM 750 C C . THR A 1 96 ? 38.851 20.129 1.271 1.00 46.09 96 THR A C 1
ATOM 752 O O . THR A 1 96 ? 38.491 21.294 1.364 1.00 46.09 96 THR A O 1
ATOM 755 N N . VAL A 1 97 ? 39.353 19.414 2.289 1.00 43.91 97 VAL A N 1
ATOM 756 C CA . VAL A 1 97 ? 40.137 19.900 3.438 1.00 43.91 97 VAL A CA 1
ATOM 757 C C . VAL A 1 97 ? 39.442 19.996 4.816 1.00 43.91 97 VAL A C 1
ATOM 759 O O . VAL A 1 97 ? 38.579 20.825 5.065 1.00 43.91 97 VAL A O 1
ATOM 762 N N . LEU A 1 98 ? 40.031 19.194 5.717 1.00 49.72 98 LEU A N 1
ATOM 763 C CA . LEU A 1 98 ? 40.223 19.319 7.171 1.00 49.72 98 LEU A CA 1
ATOM 764 C C . LEU A 1 98 ? 39.182 18.756 8.154 1.00 49.72 98 LEU A C 1
ATOM 766 O O . LEU A 1 98 ? 38.123 19.313 8.410 1.00 49.72 98 LEU A O 1
ATOM 770 N N . LEU A 1 99 ? 39.629 17.661 8.786 1.00 52.06 99 LEU A N 1
ATOM 771 C CA . LEU A 1 99 ? 39.316 17.269 10.153 1.00 52.06 99 LEU A CA 1
ATOM 772 C C . LEU A 1 99 ? 39.635 18.416 11.132 1.00 52.06 99 LEU A C 1
ATOM 774 O O . LEU A 1 99 ? 40.794 18.804 11.250 1.00 52.06 99 LEU A O 1
ATOM 778 N N . GLU A 1 100 ? 38.641 18.840 11.903 1.00 50.03 100 GLU A N 1
ATOM 779 C CA . GLU A 1 100 ? 38.785 19.399 13.256 1.00 50.03 100 GLU A CA 1
ATOM 780 C C . GLU A 1 100 ? 37.631 18.792 14.070 1.00 50.03 100 GLU A C 1
ATOM 782 O O . GLU A 1 100 ? 36.461 18.906 13.716 1.00 50.03 100 GLU A O 1
ATOM 787 N N . GLU A 1 101 ? 37.917 17.854 14.969 1.00 48.31 101 GLU A N 1
ATOM 788 C CA . GLU A 1 101 ? 38.226 18.152 16.372 1.00 48.31 101 GLU A CA 1
ATOM 789 C C . GLU A 1 101 ? 37.040 18.834 17.074 1.00 48.31 101 GLU A C 1
ATOM 791 O O . GLU A 1 101 ? 37.007 20.043 17.273 1.00 48.31 101 GLU A O 1
ATOM 796 N N . ILE A 1 102 ? 36.050 18.030 17.482 1.00 52.91 102 ILE A N 1
ATOM 797 C CA . ILE A 1 102 ? 35.103 18.437 18.522 1.00 52.91 102 ILE A CA 1
ATOM 798 C C . ILE A 1 102 ? 35.294 17.525 19.726 1.00 52.91 102 ILE A C 1
ATOM 800 O O . ILE A 1 102 ? 35.236 16.298 19.655 1.00 52.91 102 ILE A O 1
ATOM 804 N N . GLN A 1 103 ? 35.594 18.213 20.817 1.00 47.91 103 GLN A N 1
ATOM 805 C CA . GLN A 1 103 ? 36.104 17.757 22.089 1.00 47.91 103 GLN A CA 1
ATOM 806 C C . GLN A 1 103 ? 35.185 16.770 22.810 1.00 47.91 103 GLN A C 1
ATOM 808 O O . GLN A 1 103 ? 34.005 17.011 23.058 1.00 47.91 103 GLN A O 1
ATOM 813 N N . THR A 1 104 ? 35.830 15.693 23.241 1.00 42.44 104 THR A N 1
ATOM 814 C CA . THR A 1 104 ? 35.556 14.874 24.416 1.00 42.44 104 THR A CA 1
ATOM 815 C C . THR A 1 104 ? 35.043 15.703 25.601 1.00 42.44 104 THR A C 1
ATOM 817 O O . THR A 1 104 ? 35.811 16.420 26.241 1.00 42.44 104 THR A O 1
ATOM 820 N N . ILE A 1 105 ? 33.767 15.540 25.961 1.00 52.56 105 ILE A N 1
ATOM 821 C CA . ILE A 1 105 ? 33.273 15.875 27.302 1.00 52.56 105 ILE A CA 1
ATOM 822 C C . ILE A 1 105 ? 33.238 14.582 28.115 1.00 52.56 105 ILE A C 1
ATOM 824 O O . ILE A 1 105 ? 32.467 13.663 27.853 1.00 52.56 105 ILE A O 1
ATOM 828 N N . VAL A 1 106 ? 34.137 14.540 29.092 1.00 59.50 106 VAL A N 1
ATOM 829 C CA . VAL A 1 106 ? 34.274 13.531 30.142 1.00 59.50 106 VAL A CA 1
ATOM 830 C C . VAL A 1 106 ? 33.170 13.724 31.185 1.00 59.50 106 VAL A C 1
ATOM 832 O O . VAL A 1 106 ? 33.043 14.811 31.742 1.00 59.50 106 VAL A O 1
ATOM 835 N N . ALA A 1 107 ? 32.429 12.659 31.505 1.00 46.53 107 ALA A N 1
ATOM 836 C CA . ALA A 1 107 ? 31.682 12.499 32.758 1.00 46.53 107 ALA A CA 1
ATOM 837 C C . ALA A 1 107 ? 31.446 10.992 33.041 1.00 46.53 107 ALA A C 1
ATOM 839 O O . ALA A 1 107 ? 31.515 10.187 32.114 1.00 46.53 107 ALA A O 1
ATOM 840 N N . PRO A 1 108 ? 31.276 10.586 34.314 1.00 55.88 108 PRO A N 1
ATOM 841 C CA . PRO A 1 108 ? 32.057 9.502 34.912 1.00 55.88 108 PRO A CA 1
ATOM 842 C C . PRO A 1 108 ? 31.456 8.095 34.784 1.00 55.88 108 PRO A C 1
ATOM 844 O O . PRO A 1 108 ? 30.246 7.902 34.875 1.00 55.88 108 PRO A O 1
ATOM 847 N N . SER A 1 109 ? 32.360 7.111 34.686 1.00 45.03 109 SER A N 1
ATOM 848 C CA . SER A 1 109 ? 32.116 5.688 34.940 1.00 45.03 109 SER A CA 1
ATOM 849 C C . SER A 1 109 ? 31.362 5.480 36.248 1.00 45.03 109 SER A C 1
ATOM 851 O O . SER A 1 109 ? 31.904 5.720 37.327 1.00 45.03 109 SER A O 1
ATOM 853 N N . VAL A 1 110 ? 30.147 4.949 36.144 1.00 57.88 110 VAL A N 1
ATOM 854 C CA . VAL A 1 110 ? 29.498 4.235 37.240 1.00 57.88 110 VAL A CA 1
ATOM 855 C C . VAL A 1 110 ? 29.732 2.755 36.976 1.00 57.88 110 VAL A C 1
ATOM 857 O O . VAL A 1 110 ? 29.173 2.172 36.049 1.00 57.88 110 VAL A O 1
ATOM 860 N N . ASP A 1 111 ? 30.639 2.195 37.764 1.00 51.22 111 ASP A N 1
ATOM 861 C CA . ASP A 1 111 ? 30.979 0.781 37.829 1.00 51.22 111 ASP A CA 1
ATOM 862 C C . ASP A 1 111 ? 29.710 -0.031 38.139 1.00 51.22 111 ASP A C 1
ATOM 864 O O . ASP A 1 111 ? 29.207 -0.033 39.261 1.00 51.22 111 ASP A O 1
ATOM 868 N N . SER A 1 112 ? 29.128 -0.640 37.105 1.00 56.81 112 SER A N 1
ATOM 869 C CA . SER A 1 112 ? 28.014 -1.578 37.226 1.00 56.81 112 SER A CA 1
ATOM 870 C C . SER A 1 112 ? 28.528 -2.950 36.842 1.00 56.81 112 SER A C 1
ATOM 872 O O . SER A 1 112 ? 28.613 -3.316 35.672 1.00 56.81 112 SER A O 1
ATOM 874 N N . THR A 1 113 ? 28.913 -3.686 37.873 1.00 62.84 113 THR A N 1
ATOM 875 C CA . THR A 1 113 ? 29.287 -5.092 37.833 1.00 62.84 113 THR A CA 1
ATOM 876 C C . THR A 1 113 ? 28.142 -5.918 37.226 1.00 62.84 113 THR A C 1
ATOM 878 O O . THR A 1 113 ? 27.053 -5.946 37.804 1.00 62.84 113 THR A O 1
ATOM 881 N N . PRO A 1 114 ? 28.338 -6.629 36.102 1.00 59.00 114 PRO A N 1
ATOM 882 C CA . PRO A 1 114 ? 27.370 -7.615 35.651 1.00 59.00 114 PRO A CA 1
ATOM 883 C C . PRO A 1 114 ? 27.496 -8.869 36.528 1.00 59.00 114 PRO A C 1
ATOM 885 O O . PRO A 1 114 ? 28.430 -9.658 36.383 1.00 59.00 114 PRO A O 1
ATOM 888 N N . GLN A 1 115 ? 26.558 -9.049 37.463 1.00 51.28 115 GLN A N 1
ATOM 889 C CA . GLN A 1 115 ? 26.316 -10.348 38.093 1.00 51.28 115 GLN A CA 1
ATOM 890 C C . GLN A 1 115 ? 25.776 -11.310 37.032 1.00 51.28 115 GLN A C 1
ATOM 892 O O . GLN A 1 115 ? 24.732 -11.061 36.430 1.00 51.28 115 GLN A O 1
ATOM 897 N N . MET A 1 116 ? 26.484 -12.418 36.813 1.00 59.94 116 MET A N 1
ATOM 898 C CA . MET A 1 116 ? 25.933 -13.560 36.092 1.00 59.94 116 MET A CA 1
ATOM 899 C C . MET A 1 116 ? 24.836 -14.212 36.943 1.00 59.94 116 MET A C 1
ATOM 901 O O . MET A 1 116 ? 25.106 -14.544 38.100 1.00 59.94 116 MET A O 1
ATOM 905 N N . PRO A 1 117 ? 23.632 -14.454 36.403 1.00 58.78 117 PRO A N 1
ATOM 906 C CA . PRO A 1 117 ? 22.694 -15.355 37.041 1.00 58.78 117 PRO A CA 1
ATOM 907 C C . PRO A 1 117 ? 23.187 -16.796 36.862 1.00 58.78 117 PRO A C 1
ATOM 909 O O . PRO A 1 117 ? 23.285 -17.318 35.752 1.00 58.78 117 PRO A O 1
ATOM 912 N N . THR A 1 118 ? 23.522 -17.420 37.989 1.00 57.56 118 THR A N 1
ATOM 913 C CA . THR A 1 118 ? 23.675 -18.865 38.163 1.00 57.56 118 THR A CA 1
ATOM 914 C C . THR A 1 118 ? 22.429 -19.577 37.634 1.00 57.56 118 THR A C 1
ATOM 916 O O . THR A 1 118 ? 21.336 -19.393 38.164 1.00 57.56 118 THR A O 1
ATOM 919 N N . LEU A 1 119 ? 22.597 -20.391 36.590 1.00 62.06 119 LEU A N 1
ATOM 920 C CA . LEU A 1 119 ? 21.598 -21.357 36.139 1.00 62.06 119 LEU A CA 1
ATOM 921 C C . LEU A 1 119 ? 21.582 -22.532 37.128 1.00 62.06 119 LEU A C 1
ATOM 923 O O . LEU A 1 119 ? 22.411 -23.438 37.048 1.00 62.06 119 LEU A O 1
ATOM 927 N N . GLU A 1 120 ? 20.650 -22.496 38.078 1.00 50.66 120 GLU A N 1
ATOM 928 C CA . GLU A 1 120 ? 20.186 -23.695 38.774 1.00 50.66 120 GLU A CA 1
ATOM 929 C C . GLU A 1 120 ? 19.330 -24.525 37.812 1.00 50.66 120 GLU A C 1
ATOM 931 O O . GLU A 1 120 ? 18.346 -24.047 37.246 1.00 50.66 120 GLU A O 1
ATOM 936 N N . ALA A 1 121 ? 19.720 -25.784 37.628 1.00 59.56 121 ALA A N 1
ATOM 937 C CA . ALA A 1 121 ? 18.839 -26.816 37.110 1.00 59.56 121 ALA A CA 1
ATOM 938 C C . ALA A 1 121 ? 17.777 -27.143 38.169 1.00 59.56 121 ALA A C 1
ATOM 940 O O . ALA A 1 121 ? 18.116 -27.260 39.350 1.00 59.56 121 ALA A O 1
ATOM 941 N N . PRO A 1 122 ? 16.526 -27.383 37.754 1.00 56.62 122 PRO A N 1
ATOM 942 C CA . PRO A 1 122 ? 15.859 -28.552 38.309 1.00 56.62 122 PRO A CA 1
ATOM 943 C C . PRO A 1 122 ? 15.029 -29.344 37.289 1.00 56.62 122 PRO A C 1
ATOM 945 O O . PRO A 1 122 ? 14.274 -28.798 36.493 1.00 56.62 122 PRO A O 1
ATOM 948 N N . SER A 1 123 ? 15.157 -30.658 37.457 1.00 48.12 123 SER A N 1
ATOM 949 C CA . SER A 1 123 ? 14.098 -31.669 37.459 1.00 48.12 123 SER A CA 1
ATOM 950 C C . SER A 1 123 ? 13.338 -31.992 36.175 1.00 48.12 123 SER A C 1
ATOM 952 O O . SER A 1 123 ? 12.451 -31.282 35.714 1.00 48.12 123 SER A O 1
ATOM 954 N N . GLU A 1 124 ? 13.647 -33.196 35.703 1.00 59.50 124 GLU A N 1
ATOM 955 C CA . GLU A 1 124 ? 12.723 -34.128 35.069 1.00 59.50 124 GLU A CA 1
ATOM 956 C C . GLU A 1 124 ? 11.548 -34.440 36.021 1.00 59.50 124 GLU A C 1
ATOM 958 O O . GLU A 1 124 ? 11.794 -34.833 37.157 1.00 59.50 124 GLU A O 1
ATOM 963 N N . GLU A 1 125 ? 10.311 -34.232 35.556 1.00 54.94 125 GLU A N 1
ATOM 964 C CA . GLU A 1 125 ? 8.993 -34.758 36.000 1.00 54.94 125 GLU A CA 1
ATOM 965 C C . GLU A 1 125 ? 7.957 -33.780 35.398 1.00 54.94 125 GLU A C 1
ATOM 967 O O . GLU A 1 125 ? 8.108 -32.575 35.525 1.00 54.94 125 GLU A O 1
ATOM 972 N N . GLU A 1 126 ? 6.930 -34.109 34.624 1.00 51.62 126 GLU A N 1
ATOM 973 C CA . GLU A 1 126 ? 6.127 -35.306 34.437 1.00 51.62 126 GLU A CA 1
ATOM 974 C C . GLU A 1 126 ? 5.603 -35.303 32.993 1.00 51.62 126 GLU A C 1
ATOM 976 O O . GLU A 1 126 ? 5.224 -34.272 32.428 1.00 51.62 126 GLU A O 1
ATOM 981 N N . ALA A 1 127 ? 5.518 -36.494 32.413 1.00 56.84 127 ALA A N 1
ATOM 982 C CA . ALA A 1 127 ? 4.750 -36.751 31.213 1.00 56.84 127 ALA A CA 1
ATOM 983 C C . ALA A 1 127 ? 3.250 -36.608 31.532 1.00 56.84 127 ALA A C 1
ATOM 985 O O . ALA A 1 127 ? 2.614 -37.561 31.975 1.00 56.84 127 ALA A O 1
ATOM 986 N N . SER A 1 128 ? 2.668 -35.431 31.292 1.00 49.00 128 SER A N 1
ATOM 987 C CA . SER A 1 128 ? 1.212 -35.289 31.258 1.00 49.00 128 SER A CA 1
ATOM 988 C C . SER A 1 128 ? 0.727 -35.610 29.849 1.00 49.00 128 SER A C 1
ATOM 990 O O . SER A 1 128 ? 0.753 -34.783 28.935 1.00 49.00 128 SER A O 1
ATOM 992 N N . ALA A 1 129 ? 0.341 -36.872 29.676 1.00 49.03 129 ALA A N 1
ATOM 993 C CA . ALA A 1 129 ? -0.470 -37.330 28.567 1.00 49.03 129 ALA A CA 1
ATOM 994 C C . ALA A 1 129 ? -1.810 -36.584 28.609 1.00 49.03 129 ALA A C 1
ATOM 996 O O . ALA A 1 129 ? -2.707 -36.919 29.379 1.00 49.03 129 ALA A O 1
ATOM 997 N N . VAL A 1 130 ? -1.938 -35.545 27.788 1.00 49.22 130 VAL A N 1
ATOM 998 C CA . VAL A 1 130 ? -3.241 -34.968 27.475 1.00 49.22 130 VAL A CA 1
ATOM 999 C C . VAL A 1 130 ? -3.849 -35.846 26.391 1.00 49.22 130 VAL A C 1
ATOM 1001 O O . VAL A 1 130 ? -3.554 -35.699 25.205 1.00 49.22 130 VAL A O 1
ATOM 1004 N N . ASP A 1 131 ? -4.675 -36.792 26.832 1.00 41.69 131 ASP A N 1
ATOM 1005 C CA . ASP A 1 131 ? -5.659 -37.477 26.004 1.00 41.69 131 ASP A CA 1
ATOM 1006 C C . ASP A 1 131 ? -6.551 -36.426 25.333 1.00 41.69 131 ASP A C 1
ATOM 1008 O O . ASP A 1 131 ? -7.508 -35.904 25.912 1.00 41.69 131 ASP A O 1
ATOM 1012 N N . ILE A 1 132 ? -6.226 -36.093 24.083 1.00 47.97 132 ILE A N 1
ATOM 1013 C CA . ILE A 1 132 ? -7.126 -35.363 23.197 1.00 47.97 132 ILE A CA 1
ATOM 1014 C C . ILE A 1 132 ? -8.228 -36.352 22.820 1.00 47.97 132 ILE A C 1
ATOM 1016 O O . ILE A 1 132 ? -8.142 -37.091 21.839 1.00 47.97 132 ILE A O 1
ATOM 1020 N N . ASN A 1 133 ? -9.260 -36.381 23.657 1.00 47.44 133 ASN A N 1
ATOM 1021 C CA . ASN A 1 133 ? -10.511 -37.076 23.423 1.00 47.44 133 ASN A CA 1
ATOM 1022 C C . ASN A 1 133 ? -11.225 -36.414 22.230 1.00 47.44 133 ASN A C 1
ATOM 1024 O O . ASN A 1 133 ? -12.065 -35.528 22.393 1.00 47.44 133 ASN A O 1
ATOM 1028 N N . ILE A 1 134 ? -10.845 -36.817 21.013 1.00 51.03 134 ILE A N 1
ATOM 1029 C CA . ILE A 1 134 ? -11.565 -36.514 19.773 1.00 51.03 134 ILE A CA 1
ATOM 1030 C C . ILE A 1 134 ? -12.830 -37.375 19.784 1.00 51.03 134 ILE A C 1
ATOM 1032 O O . ILE A 1 134 ? -12.919 -38.428 19.152 1.00 51.03 134 ILE A O 1
ATOM 1036 N N . ALA A 1 135 ? -13.812 -36.924 20.561 1.00 46.50 135 ALA A N 1
ATOM 1037 C CA . ALA A 1 135 ? -15.160 -37.444 20.517 1.00 46.50 135 ALA A CA 1
ATOM 1038 C C . ALA A 1 135 ? -15.741 -37.133 19.133 1.00 46.50 135 ALA A C 1
ATOM 1040 O O . ALA A 1 135 ? -16.155 -36.017 18.826 1.00 46.50 135 ALA A O 1
ATOM 1041 N N . SER A 1 136 ? -15.730 -38.168 18.300 1.00 55.09 136 SER A N 1
ATOM 1042 C CA . SER A 1 136 ? -16.534 -38.288 17.094 1.00 55.09 136 SER A CA 1
ATOM 1043 C C . SER A 1 136 ? -18.007 -38.154 17.469 1.00 55.09 136 SER A C 1
ATOM 1045 O O . SER A 1 136 ? -18.620 -39.117 17.917 1.00 55.09 136 SER A O 1
ATOM 1047 N N . GLN A 1 137 ? -18.573 -36.963 17.307 1.00 46.09 137 GLN A N 1
ATOM 1048 C CA . GLN A 1 137 ? -20.017 -36.772 17.213 1.00 46.09 137 GLN A CA 1
ATOM 1049 C C . GLN A 1 137 ? -20.287 -35.695 16.170 1.00 46.09 137 GLN A C 1
ATOM 1051 O O . GLN A 1 137 ? -20.385 -34.512 16.481 1.00 46.09 137 GLN A O 1
ATOM 1056 N N . GLN A 1 138 ? -20.402 -36.125 14.916 1.00 44.25 138 GLN A N 1
ATOM 1057 C CA . GLN A 1 138 ? -21.185 -35.388 13.940 1.00 44.25 138 GLN A CA 1
ATOM 1058 C C . GLN A 1 138 ? -22.444 -36.224 13.671 1.00 44.25 138 GLN A C 1
ATOM 1060 O O . GLN A 1 138 ? -22.316 -37.351 13.189 1.00 44.25 138 GLN A O 1
ATOM 1065 N N . PRO A 1 139 ? -23.637 -35.735 14.046 1.00 60.16 139 PRO A N 1
ATOM 1066 C CA . PRO A 1 139 ? -24.895 -36.359 13.672 1.00 60.16 139 PRO A CA 1
ATOM 1067 C C . PRO A 1 139 ? -25.035 -36.328 12.150 1.00 60.16 139 PRO A C 1
ATOM 1069 O O . PRO A 1 139 ? -24.873 -35.278 11.526 1.00 60.16 139 PRO A O 1
ATOM 1072 N N . GLU A 1 140 ? -25.329 -37.483 11.563 1.00 57.12 140 GLU A N 1
ATOM 1073 C CA . GLU A 1 140 ? -25.856 -37.574 10.208 1.00 57.12 140 GLU A CA 1
ATOM 1074 C C . GLU A 1 140 ? -27.255 -36.941 10.207 1.00 57.12 140 GLU A C 1
ATOM 1076 O O . GLU A 1 140 ? -28.231 -37.567 10.619 1.00 57.12 140 GLU A O 1
ATOM 1081 N N . GLU A 1 141 ? -27.354 -35.675 9.798 1.00 55.47 141 GLU A N 1
ATOM 1082 C CA . GLU A 1 141 ? -28.635 -35.104 9.385 1.00 55.47 141 GLU A CA 1
ATOM 1083 C C . GLU A 1 141 ? -28.947 -35.561 7.950 1.00 55.47 141 GLU A C 1
ATOM 1085 O O . GLU A 1 141 ? -28.138 -35.335 7.041 1.00 55.47 141 GLU A O 1
ATOM 1090 N N . PRO A 1 142 ? -30.112 -36.187 7.713 1.00 61.56 142 PRO A N 1
ATOM 1091 C CA . PRO A 1 142 ? -30.582 -36.483 6.374 1.00 61.56 142 PRO A CA 1
ATOM 1092 C C . PRO A 1 142 ? -31.140 -35.192 5.767 1.00 61.56 142 PRO A C 1
ATOM 1094 O O . PRO A 1 142 ? -32.251 -34.776 6.084 1.00 61.56 142 PRO A O 1
ATOM 1097 N N . VAL A 1 143 ? -30.373 -34.545 4.888 1.00 59.12 143 VAL A N 1
ATOM 1098 C CA . VAL A 1 143 ? -30.908 -33.474 4.036 1.00 59.12 143 VAL A CA 1
ATOM 1099 C C . VAL A 1 143 ? -31.614 -34.126 2.850 1.00 59.12 143 VAL A C 1
ATOM 1101 O O . VAL A 1 143 ? -31.056 -34.280 1.764 1.00 59.12 143 VAL A O 1
ATOM 1104 N N . GLU A 1 144 ? -32.853 -34.545 3.090 1.00 61.53 144 GLU A N 1
ATOM 1105 C CA . GLU A 1 144 ? -33.877 -34.560 2.054 1.00 61.53 144 GLU A CA 1
ATOM 1106 C C . GLU A 1 144 ? -34.320 -33.107 1.837 1.00 61.53 144 GLU A C 1
ATOM 1108 O O . GLU A 1 144 ? -34.902 -32.503 2.729 1.00 61.53 144 GLU A O 1
ATOM 1113 N N . ASP A 1 145 ? -34.001 -32.523 0.683 1.00 52.00 145 ASP A N 1
ATOM 1114 C CA . ASP A 1 145 ? -35.052 -31.933 -0.152 1.00 52.00 145 ASP A CA 1
ATOM 1115 C C . ASP A 1 145 ? -34.503 -31.600 -1.554 1.00 52.00 145 ASP A C 1
ATOM 1117 O O . ASP A 1 145 ? -33.494 -30.893 -1.692 1.00 52.00 145 ASP A O 1
ATOM 1121 N N . PRO A 1 146 ? -35.131 -32.118 -2.623 1.00 58.97 146 PRO A N 1
ATOM 1122 C CA . PRO A 1 146 ? -34.814 -31.750 -3.988 1.00 58.97 146 PRO A CA 1
ATOM 1123 C C . PRO A 1 146 ? -35.240 -30.299 -4.206 1.00 58.97 146 PRO A C 1
ATOM 1125 O O . PRO A 1 146 ? -36.418 -29.959 -4.135 1.00 58.97 146 PRO A O 1
ATOM 1128 N N . PHE A 1 147 ? -34.282 -29.431 -4.522 1.00 49.31 147 PHE A N 1
ATOM 1129 C CA . PHE A 1 147 ? -34.611 -28.151 -5.134 1.00 49.31 147 PHE A CA 1
ATOM 1130 C C . PHE A 1 147 ? -35.253 -28.430 -6.496 1.00 49.31 147 PHE A C 1
ATOM 1132 O O . PHE A 1 147 ? -34.563 -28.576 -7.507 1.00 49.31 147 PHE A O 1
ATOM 1139 N N . ASP A 1 148 ? -36.583 -28.501 -6.500 1.00 50.91 148 ASP A N 1
ATOM 1140 C CA . ASP A 1 148 ? -37.414 -28.224 -7.659 1.00 50.91 148 ASP A CA 1
ATOM 1141 C C . ASP A 1 148 ? -37.025 -26.831 -8.151 1.00 50.91 148 ASP A C 1
ATOM 1143 O O . ASP A 1 148 ? -37.414 -25.790 -7.611 1.00 50.91 148 ASP A O 1
ATOM 1147 N N . VAL A 1 149 ? -36.168 -26.824 -9.169 1.00 56.00 149 VAL A N 1
ATOM 1148 C CA . VAL A 1 149 ? -35.861 -25.643 -9.957 1.00 56.00 149 VAL A CA 1
ATOM 1149 C C . VAL A 1 149 ? -37.164 -25.276 -10.647 1.00 56.00 149 VAL A C 1
ATOM 1151 O O . VAL A 1 149 ? -37.499 -25.798 -11.707 1.00 56.00 149 VAL A O 1
ATOM 1154 N N . ASN A 1 150 ? -37.925 -24.396 -10.003 1.00 58.19 150 ASN A N 1
ATOM 1155 C CA . ASN A 1 150 ? -39.081 -23.744 -10.581 1.00 58.19 150 ASN A CA 1
ATOM 1156 C C . ASN A 1 150 ? -38.560 -22.851 -11.716 1.00 58.19 150 ASN A C 1
ATOM 1158 O O . ASN A 1 150 ? -38.189 -21.691 -11.515 1.00 58.19 150 ASN A O 1
ATOM 1162 N N . ILE A 1 151 ? -38.417 -23.459 -12.897 1.00 57.59 151 ILE A N 1
ATOM 1163 C CA . ILE A 1 151 ? -38.156 -22.796 -14.168 1.00 57.59 151 ILE A CA 1
ATOM 1164 C C . ILE A 1 151 ? -39.389 -21.939 -14.419 1.00 57.59 151 ILE A C 1
ATOM 1166 O O . ILE A 1 151 ? -40.373 -22.379 -15.005 1.00 57.59 151 ILE A O 1
ATOM 1170 N N . VAL A 1 152 ? -39.348 -20.710 -13.911 1.00 63.94 152 VAL A N 1
ATOM 1171 C CA . VAL A 1 152 ? -40.276 -19.662 -14.308 1.00 63.94 152 VAL A CA 1
ATOM 1172 C C . VAL A 1 152 ? -40.070 -19.481 -15.807 1.00 63.94 152 VAL A C 1
ATOM 1174 O O . VAL A 1 152 ? -39.042 -18.952 -16.236 1.00 63.94 152 VAL A O 1
ATOM 1177 N N . GLU A 1 153 ? -41.022 -19.992 -16.591 1.00 59.97 153 GLU A N 1
ATOM 1178 C CA . GLU A 1 153 ? -41.169 -19.717 -18.017 1.00 59.97 153 GLU A CA 1
ATOM 1179 C C . GLU A 1 153 ? -41.064 -18.205 -18.216 1.00 59.97 153 GLU A C 1
ATOM 1181 O O . GLU A 1 153 ? -41.982 -17.442 -17.909 1.00 59.97 153 GLU A O 1
ATOM 1186 N N . GLN A 1 154 ? -39.904 -17.755 -18.695 1.00 62.72 154 GLN A N 1
ATOM 1187 C CA . GLN A 1 154 ? -39.782 -16.401 -19.197 1.00 62.72 154 GLN A CA 1
ATOM 1188 C C . GLN A 1 154 ? -40.722 -16.286 -20.399 1.00 62.72 154 GLN A C 1
ATOM 1190 O O . GLN A 1 154 ? -40.624 -17.107 -21.319 1.00 62.72 154 GLN A O 1
ATOM 1195 N N . PRO A 1 155 ? -41.629 -15.294 -20.418 1.00 70.25 155 PRO A N 1
ATOM 1196 C CA . PRO A 1 155 ? -42.468 -15.066 -21.576 1.00 70.25 155 PRO A CA 1
ATOM 1197 C C . PRO A 1 155 ? -41.582 -14.822 -22.808 1.00 70.25 155 PRO A C 1
ATOM 1199 O O . PRO A 1 155 ? -40.480 -14.278 -22.670 1.00 70.25 155 PRO A O 1
ATOM 1202 N N . PRO A 1 156 ? -42.044 -15.211 -24.010 1.00 66.81 156 PRO A N 1
ATOM 1203 C CA . PRO A 1 156 ? -41.309 -15.013 -25.249 1.00 66.81 156 PRO A CA 1
ATOM 1204 C C . PRO A 1 156 ? -40.867 -13.556 -25.353 1.00 66.81 156 PRO A C 1
ATOM 1206 O O . PRO A 1 156 ? -41.697 -12.651 -25.412 1.00 66.81 156 PRO A O 1
ATOM 1209 N N . ILE A 1 157 ? -39.554 -13.330 -25.337 1.00 66.31 157 ILE A N 1
ATOM 1210 C CA . ILE A 1 157 ? -38.979 -12.007 -25.554 1.00 66.31 157 ILE A CA 1
ATOM 1211 C C . ILE A 1 157 ? -39.370 -11.613 -26.979 1.00 66.31 157 ILE A C 1
ATOM 1213 O O . ILE A 1 157 ? -38.797 -12.117 -27.949 1.00 66.31 157 ILE A O 1
ATOM 1217 N N . GLU A 1 158 ? -40.384 -10.755 -27.109 1.00 60.81 158 GLU A N 1
ATOM 1218 C CA . GLU A 1 158 ? -40.736 -10.133 -28.376 1.00 60.81 158 GLU A CA 1
ATOM 1219 C C . GLU A 1 158 ? -39.489 -9.421 -28.901 1.00 60.81 158 GLU A C 1
ATOM 1221 O O . GLU A 1 158 ? -38.975 -8.471 -28.305 1.00 60.81 158 GLU A O 1
ATOM 1226 N N . LEU A 1 159 ? -38.971 -9.944 -30.012 1.00 53.59 159 LEU A N 1
ATOM 1227 C CA . LEU A 1 159 ? -37.871 -9.386 -30.781 1.00 53.59 159 LEU A CA 1
ATOM 1228 C C . LEU A 1 159 ? -38.294 -8.015 -31.315 1.00 53.59 159 LEU A C 1
ATOM 1230 O O . LEU A 1 159 ? -38.743 -7.877 -32.453 1.00 53.59 159 LEU A O 1
ATOM 1234 N N . GLY A 1 160 ? -38.141 -6.995 -30.473 1.00 68.88 160 GLY A N 1
ATOM 1235 C CA . GLY A 1 160 ? -38.223 -5.603 -30.875 1.00 68.88 160 GLY A CA 1
ATOM 1236 C C . GLY A 1 160 ? -37.265 -5.318 -32.041 1.00 68.88 160 GLY A C 1
ATOM 1237 O O . GLY A 1 160 ? -36.266 -6.027 -32.224 1.00 68.88 160 GLY A O 1
ATOM 1238 N N . PRO A 1 161 ? -37.566 -4.297 -32.862 1.00 67.00 161 PRO A N 1
ATOM 1239 C CA . PRO A 1 161 ? -36.823 -3.986 -34.076 1.00 67.00 161 PRO A CA 1
ATOM 1240 C C . PRO A 1 161 ? -35.329 -3.879 -33.768 1.00 67.00 161 PRO A C 1
ATOM 1242 O O . PRO A 1 161 ? -34.905 -3.017 -33.000 1.00 67.00 161 PRO A O 1
ATOM 1245 N N . ARG A 1 162 ? -34.544 -4.789 -34.366 1.00 57.91 162 ARG A N 1
ATOM 1246 C CA . ARG A 1 162 ? -33.087 -4.855 -34.213 1.00 57.91 162 ARG A CA 1
ATOM 1247 C C . ARG A 1 162 ? -32.504 -3.446 -34.375 1.00 57.91 162 ARG A C 1
ATOM 1249 O O . ARG A 1 162 ? -32.649 -2.878 -35.464 1.00 57.91 162 ARG A O 1
ATOM 1256 N N . PRO A 1 163 ? -31.850 -2.877 -33.345 1.00 64.44 163 PRO A N 1
ATOM 1257 C CA . PRO A 1 163 ? -31.149 -1.616 -33.503 1.00 64.44 163 PRO A CA 1
ATOM 1258 C C . PRO A 1 163 ? -30.147 -1.795 -34.643 1.00 64.44 163 PRO A C 1
ATOM 1260 O O . PRO A 1 163 ? -29.390 -2.767 -34.671 1.00 64.44 163 PRO A O 1
ATOM 1263 N N . LYS A 1 164 ? -30.225 -0.902 -35.638 1.00 67.31 164 LYS A N 1
ATOM 1264 C CA . LYS A 1 164 ? -29.326 -0.880 -36.794 1.00 67.31 164 LYS A CA 1
ATOM 1265 C C . LYS A 1 164 ? -27.901 -1.016 -36.272 1.00 67.31 164 LYS A C 1
ATOM 1267 O O . LYS A 1 164 ? -27.457 -0.150 -35.523 1.00 67.31 164 LYS A O 1
ATOM 1272 N N . MET A 1 165 ? -27.237 -2.112 -36.643 1.00 60.62 165 MET A N 1
ATOM 1273 C CA . MET A 1 165 ? -25.833 -2.367 -36.341 1.00 60.62 165 MET A CA 1
ATOM 1274 C C . MET A 1 165 ? -25.035 -1.147 -36.794 1.00 60.62 165 MET A C 1
ATOM 1276 O O . MET A 1 165 ? -24.794 -0.963 -37.987 1.00 60.62 165 MET A O 1
ATOM 1280 N N . GLN A 1 166 ? -24.680 -0.278 -35.846 1.00 67.69 166 GLN A N 1
ATOM 1281 C CA . GLN A 1 166 ? -23.621 0.682 -36.087 1.00 67.69 166 GLN A CA 1
ATOM 1282 C C . GLN A 1 166 ? -22.373 -0.146 -36.399 1.00 67.69 166 GLN A C 1
ATOM 1284 O O . GLN A 1 166 ? -22.135 -1.148 -35.715 1.00 67.69 166 GLN A O 1
ATOM 1289 N N . PRO A 1 167 ? -21.619 0.200 -37.453 1.00 69.88 167 PRO A N 1
ATOM 1290 C CA . PRO A 1 167 ? -20.360 -0.459 -37.740 1.00 69.88 167 PRO A CA 1
ATOM 1291 C C . PRO A 1 167 ? -19.505 -0.346 -36.483 1.00 69.88 167 PRO A C 1
ATOM 1293 O O . PRO A 1 167 ? -19.123 0.753 -36.085 1.00 69.88 167 PRO A O 1
ATOM 1296 N N . VAL A 1 168 ? -19.287 -1.485 -35.825 1.00 70.81 168 VAL A N 1
ATOM 1297 C CA . VAL A 1 168 ? -18.370 -1.611 -34.699 1.00 70.81 168 VAL A CA 1
ATOM 1298 C C . VAL A 1 168 ? -17.011 -1.235 -35.264 1.00 70.81 168 VAL A C 1
ATOM 1300 O O . VAL A 1 168 ? -16.386 -2.024 -35.973 1.00 70.81 168 VAL A O 1
ATOM 1303 N N . ILE A 1 169 ? -16.618 0.021 -35.049 1.00 75.19 169 ILE A N 1
ATOM 1304 C CA . ILE A 1 169 ? -15.278 0.503 -35.351 1.00 75.19 169 ILE A CA 1
ATOM 1305 C C . ILE A 1 169 ? -14.364 -0.450 -34.581 1.00 75.19 169 ILE A C 1
ATOM 1307 O O . ILE A 1 169 ? -14.531 -0.548 -33.364 1.00 75.19 169 ILE A O 1
ATOM 1311 N N . PRO A 1 170 ? -13.493 -1.223 -35.256 1.00 67.25 170 PRO A N 1
ATOM 1312 C CA . PRO A 1 170 ? -12.626 -2.168 -34.579 1.00 67.25 170 PRO A CA 1
ATOM 1313 C C . PRO A 1 170 ? -11.782 -1.376 -33.590 1.00 67.25 170 PRO A C 1
ATOM 1315 O O . PRO A 1 170 ? -10.907 -0.606 -33.987 1.00 67.25 170 PRO A O 1
ATOM 1318 N N . GLU A 1 171 ? -12.118 -1.521 -32.310 1.00 69.56 171 GLU A N 1
ATOM 1319 C CA . GLU A 1 171 ? -11.415 -0.875 -31.219 1.00 69.56 171 GLU A CA 1
ATOM 1320 C C . GLU A 1 171 ? -9.950 -1.305 -31.352 1.00 69.56 171 GLU A C 1
ATOM 1322 O O . GLU A 1 171 ? -9.675 -2.512 -31.450 1.00 69.56 171 GLU A O 1
ATOM 1327 N N . PRO A 1 172 ? -9.017 -0.352 -31.527 1.00 66.69 172 PRO A N 1
ATOM 1328 C CA . PRO A 1 172 ? -7.632 -0.670 -31.817 1.00 66.69 172 PRO A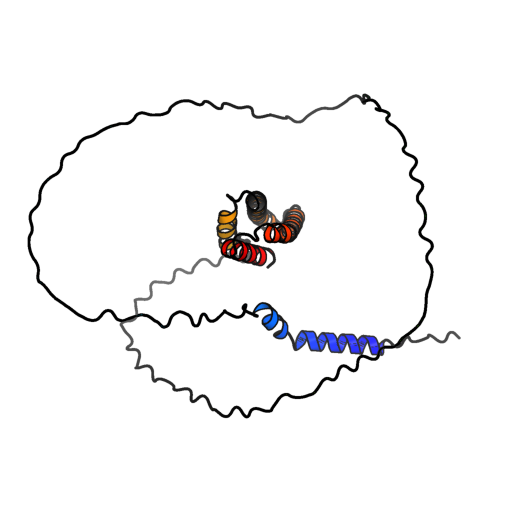 CA 1
ATOM 1329 C C . PRO A 1 172 ? -7.133 -1.577 -30.702 1.00 66.69 172 PRO A C 1
ATOM 1331 O O . PRO A 1 172 ? -7.102 -1.163 -29.545 1.00 66.69 172 PRO A O 1
ATOM 1334 N N . ARG A 1 173 ? -6.794 -2.831 -31.044 1.00 58.97 173 ARG A N 1
ATOM 1335 C CA . ARG A 1 173 ? -6.263 -3.790 -30.072 1.00 58.97 173 ARG A CA 1
ATOM 1336 C C . ARG A 1 173 ? -5.107 -3.096 -29.357 1.00 58.97 173 ARG A C 1
ATOM 1338 O O . ARG A 1 173 ? -4.133 -2.758 -30.041 1.00 58.97 173 ARG A O 1
ATOM 1345 N N . PRO A 1 174 ? -5.204 -2.846 -28.040 1.00 56.78 174 PRO A N 1
ATOM 1346 C CA . PRO A 1 174 ? -4.094 -2.268 -27.314 1.00 56.78 174 PRO A CA 1
ATOM 1347 C C . PRO A 1 174 ? -2.902 -3.197 -27.532 1.00 56.78 174 PRO A C 1
ATOM 1349 O O . PRO A 1 174 ? -3.034 -4.423 -27.471 1.00 56.78 174 PRO A O 1
ATOM 1352 N N . ALA A 1 175 ? -1.770 -2.609 -27.912 1.00 57.59 175 ALA A N 1
ATOM 1353 C CA . ALA A 1 175 ? -0.547 -3.348 -28.172 1.00 57.59 175 ALA A CA 1
ATOM 1354 C C . ALA A 1 175 ? -0.258 -4.325 -27.007 1.00 57.59 175 ALA A C 1
ATOM 1356 O O . ALA A 1 175 ? -0.540 -3.991 -25.857 1.00 57.59 175 ALA A O 1
ATOM 1357 N N . PRO A 1 176 ? 0.314 -5.513 -27.277 1.00 61.66 176 PRO A N 1
ATOM 1358 C CA . PRO A 1 176 ? 0.422 -6.638 -26.333 1.00 61.66 176 PRO A CA 1
ATOM 1359 C C . PRO A 1 176 ? 1.345 -6.410 -25.122 1.00 61.66 176 PRO A C 1
ATOM 1361 O O . PRO A 1 176 ? 1.643 -7.347 -24.386 1.00 61.66 176 PRO A O 1
ATOM 1364 N N . HIS A 1 177 ? 1.781 -5.178 -24.878 1.00 55.94 177 HIS A N 1
ATOM 1365 C CA . HIS A 1 177 ? 2.445 -4.788 -23.645 1.00 55.94 177 HIS A CA 1
ATOM 1366 C C . HIS A 1 177 ? 1.417 -4.015 -22.834 1.00 55.94 177 HIS A C 1
ATOM 1368 O O . HIS A 1 177 ? 1.255 -2.809 -23.024 1.00 55.94 177 HIS A O 1
ATOM 1374 N N . ALA A 1 178 ? 0.673 -4.733 -21.991 1.00 63.31 178 ALA A N 1
ATOM 1375 C CA . ALA A 1 178 ? -0.196 -4.127 -20.996 1.00 63.31 178 ALA A CA 1
ATOM 1376 C C . ALA A 1 178 ? 0.677 -3.217 -20.125 1.00 63.31 178 ALA A C 1
ATOM 1378 O O . ALA A 1 178 ? 1.367 -3.678 -19.220 1.00 63.31 178 ALA A O 1
ATOM 1379 N N . ARG A 1 179 ? 0.726 -1.930 -20.486 1.00 77.88 179 ARG A N 1
ATOM 1380 C CA . ARG A 1 179 ? 1.412 -0.904 -19.711 1.00 77.88 179 ARG A CA 1
ATOM 1381 C C . ARG A 1 179 ? 0.777 -0.953 -18.340 1.00 77.88 179 ARG A C 1
ATOM 1383 O O . ARG A 1 179 ? -0.439 -0.792 -18.239 1.00 77.88 179 ARG A O 1
ATOM 1390 N N . TRP A 1 180 ? 1.580 -1.243 -17.326 1.00 85.81 180 TRP A N 1
ATOM 1391 C CA . TRP A 1 180 ? 1.091 -1.207 -15.964 1.00 85.81 180 TRP A CA 1
ATOM 1392 C C . TRP A 1 180 ? 0.473 0.171 -15.728 1.00 85.81 180 TRP A C 1
ATOM 1394 O O . TRP A 1 180 ? 1.120 1.200 -15.926 1.00 85.81 180 TRP A O 1
ATOM 1404 N N . SER A 1 181 ? -0.815 0.186 -15.412 1.00 84.94 181 SER A N 1
ATOM 1405 C CA . SER A 1 181 ? -1.534 1.388 -15.025 1.00 84.94 181 SER A CA 1
ATOM 1406 C C . SER A 1 181 ? -1.712 1.337 -13.522 1.00 84.94 181 SER A C 1
ATOM 1408 O O . SER A 1 181 ? -2.208 0.327 -13.014 1.00 84.94 181 SER A O 1
ATOM 1410 N N . ALA A 1 182 ? -1.349 2.416 -12.833 1.00 86.44 182 ALA A N 1
ATOM 1411 C CA . ALA A 1 182 ? -1.560 2.503 -11.400 1.00 86.44 182 ALA A CA 1
ATOM 1412 C C . ALA A 1 182 ? -3.040 2.220 -11.068 1.00 86.44 182 ALA A C 1
ATOM 1414 O O . ALA A 1 182 ? -3.935 2.710 -11.773 1.00 86.44 182 ALA A O 1
ATOM 1415 N N . PRO A 1 183 ? -3.327 1.413 -10.035 1.00 91.81 183 PRO A N 1
ATOM 1416 C CA . PRO A 1 183 ? -4.692 1.079 -9.658 1.00 91.81 183 PRO A CA 1
ATOM 1417 C C . PRO A 1 183 ? -5.408 2.331 -9.130 1.00 91.81 183 PRO A C 1
ATOM 1419 O O . PRO A 1 183 ? -5.316 2.669 -7.954 1.00 91.81 183 PRO A O 1
ATOM 1422 N N . LEU A 1 184 ? -6.148 3.018 -10.008 1.00 93.56 184 LEU A N 1
ATOM 1423 C CA . LEU A 1 184 ? -6.829 4.286 -9.705 1.00 93.56 184 LEU A CA 1
ATOM 1424 C C . LEU A 1 184 ? -7.764 4.197 -8.493 1.00 93.56 184 LEU A C 1
ATOM 1426 O O . LEU A 1 184 ? -7.933 5.176 -7.771 1.00 93.56 184 LEU A O 1
ATOM 1430 N N . SER A 1 185 ? -8.368 3.032 -8.253 1.00 94.44 185 SER A N 1
ATOM 1431 C CA . SER A 1 185 ? -9.183 2.798 -7.060 1.00 94.44 185 SER A CA 1
ATOM 1432 C C . SER A 1 185 ? -8.359 2.916 -5.778 1.00 94.44 185 SER A C 1
ATOM 1434 O O . SER A 1 185 ? -8.780 3.600 -4.855 1.00 94.44 185 SER A O 1
ATOM 1436 N N . LEU A 1 186 ? -7.163 2.320 -5.750 1.00 95.75 186 LEU A N 1
ATOM 1437 C CA . LEU A 1 186 ? -6.276 2.359 -4.589 1.00 95.75 186 LEU A CA 1
ATOM 1438 C C . LEU A 1 186 ? -5.764 3.779 -4.334 1.00 95.75 186 LEU A C 1
ATOM 1440 O O . LEU A 1 186 ? -5.759 4.222 -3.191 1.00 95.75 186 LEU A O 1
ATOM 1444 N N . LEU A 1 187 ? -5.393 4.508 -5.393 1.00 96.56 187 LEU A N 1
ATOM 1445 C CA . LEU A 1 187 ? -4.969 5.908 -5.281 1.00 96.56 187 LEU A CA 1
ATOM 1446 C C . LEU A 1 187 ? -6.090 6.800 -4.728 1.00 96.56 187 LEU A C 1
ATOM 1448 O O . LEU A 1 187 ? -5.856 7.603 -3.828 1.00 96.56 187 LEU A O 1
ATOM 1452 N N . ASN A 1 188 ? -7.324 6.618 -5.208 1.00 96.75 188 ASN A N 1
ATOM 1453 C CA . ASN A 1 188 ? -8.485 7.347 -4.690 1.00 96.75 188 ASN A CA 1
ATOM 1454 C C . ASN A 1 188 ? -8.783 7.021 -3.222 1.00 96.75 188 ASN A C 1
ATOM 1456 O O . ASN A 1 188 ? -9.210 7.903 -2.477 1.00 96.75 188 ASN A O 1
ATOM 1460 N N . ASP A 1 189 ? -8.579 5.773 -2.802 1.00 96.75 189 ASP A N 1
ATOM 1461 C CA . ASP A 1 189 ? -8.766 5.389 -1.406 1.00 96.75 189 ASP A CA 1
ATOM 1462 C C . ASP A 1 189 ? -7.646 5.963 -0.522 1.00 96.75 189 ASP A C 1
ATOM 1464 O O . ASP A 1 189 ? -7.944 6.523 0.531 1.00 96.75 189 ASP A O 1
ATOM 1468 N N . LEU A 1 190 ? -6.383 5.930 -0.973 1.00 97.31 190 LEU A N 1
ATOM 1469 C CA . LEU A 1 190 ? -5.232 6.544 -0.291 1.00 97.31 190 LEU A CA 1
ATOM 1470 C C . LEU A 1 190 ? -5.396 8.055 -0.104 1.00 97.31 190 LEU A C 1
ATOM 1472 O O . LEU A 1 190 ? -5.050 8.580 0.955 1.00 97.31 190 LEU A O 1
ATOM 1476 N N . GLN A 1 191 ? -5.986 8.744 -1.085 1.00 97.31 191 GLN A N 1
ATOM 1477 C CA . GLN A 1 191 ? -6.245 10.184 -1.026 1.00 97.31 191 GLN A CA 1
ATOM 1478 C C . GLN A 1 191 ? -7.103 10.584 0.185 1.00 97.31 191 GLN A C 1
ATOM 1480 O O . GLN A 1 191 ? -6.990 11.696 0.683 1.00 97.31 191 GLN A O 1
ATOM 1485 N N . ARG A 1 192 ? -7.946 9.686 0.708 1.00 96.88 192 ARG A N 1
ATOM 1486 C CA . ARG A 1 192 ? -8.783 9.971 1.888 1.00 96.88 192 ARG A CA 1
ATOM 1487 C C . ARG A 1 192 ? -7.985 10.042 3.186 1.00 96.88 192 ARG A C 1
ATOM 1489 O O . ARG A 1 192 ? -8.453 10.630 4.153 1.00 96.88 192 ARG A O 1
ATOM 1496 N N . PHE A 1 193 ? -6.803 9.433 3.206 1.00 97.31 193 PHE A N 1
ATOM 1497 C CA . PHE A 1 193 ? -5.936 9.367 4.378 1.00 97.31 193 PHE A CA 1
ATOM 1498 C C . PHE A 1 193 ? -4.882 10.478 4.385 1.00 97.31 193 PHE A C 1
ATOM 1500 O O . PHE A 1 193 ? -4.197 10.634 5.389 1.00 97.31 193 PHE A O 1
ATOM 1507 N N . THR A 1 194 ? -4.727 11.263 3.308 1.00 97.69 194 THR A N 1
ATOM 1508 C CA . THR A 1 194 ? -3.635 12.251 3.190 1.00 97.69 194 THR A CA 1
ATOM 1509 C C . THR A 1 194 ? -3.721 13.388 4.201 1.00 97.69 194 THR A C 1
ATOM 1511 O O . THR A 1 194 ? -2.684 13.931 4.583 1.00 97.69 194 THR A O 1
ATOM 1514 N N . ASP A 1 195 ? -4.935 13.719 4.641 1.00 97.31 195 ASP A N 1
ATOM 1515 C CA . ASP A 1 195 ? -5.203 14.803 5.593 1.00 97.31 195 ASP A CA 1
ATOM 1516 C C . ASP A 1 195 ? -5.082 14.350 7.058 1.00 97.31 195 ASP A C 1
ATOM 1518 O O . ASP A 1 195 ? -5.138 15.164 7.981 1.00 97.31 195 ASP A O 1
ATOM 1522 N N . ASP A 1 196 ? -4.891 13.051 7.289 1.00 96.69 196 ASP A N 1
ATOM 1523 C CA . ASP A 1 196 ? -4.775 12.488 8.625 1.00 96.69 196 ASP A CA 1
ATOM 1524 C C . ASP A 1 196 ? -3.394 12.761 9.240 1.00 96.69 196 ASP A C 1
ATOM 1526 O O . ASP A 1 196 ? -2.366 12.540 8.590 1.00 96.69 196 ASP A O 1
ATOM 1530 N N . PRO A 1 197 ? -3.318 13.187 10.512 1.00 96.81 197 PRO A N 1
ATOM 1531 C CA . PRO A 1 197 ? -2.040 13.492 11.148 1.00 96.81 197 PRO A CA 1
ATOM 1532 C C . PRO A 1 197 ? -1.151 12.256 11.367 1.00 96.81 197 PRO A C 1
ATOM 1534 O O . PRO A 1 197 ? 0.067 12.396 11.465 1.00 96.81 197 PRO A O 1
ATOM 1537 N N . ILE A 1 198 ? -1.732 11.057 11.462 1.00 96.38 198 ILE A N 1
ATOM 1538 C CA . ILE A 1 198 ? -1.033 9.795 11.730 1.00 96.38 198 ILE A CA 1
ATOM 1539 C C . ILE A 1 198 ? -0.790 9.028 10.423 1.00 96.38 198 ILE A C 1
ATOM 1541 O O . ILE A 1 198 ? 0.334 8.604 10.162 1.00 96.38 198 ILE A O 1
ATOM 1545 N N . ALA A 1 199 ? -1.830 8.835 9.610 1.00 97.50 199 ALA A N 1
ATOM 1546 C CA . ALA A 1 199 ? -1.790 8.048 8.378 1.00 97.50 199 ALA A CA 1
ATOM 1547 C C . ALA A 1 199 ? -1.368 8.863 7.143 1.00 97.50 199 ALA A C 1
ATOM 1549 O O . ALA A 1 199 ? -0.899 8.282 6.165 1.00 97.50 199 ALA A O 1
ATOM 1550 N N . GLY A 1 200 ? -1.477 10.193 7.178 1.00 97.94 200 GLY A N 1
ATOM 1551 C CA . GLY A 1 200 ? -1.227 11.056 6.023 1.00 97.94 200 GLY A CA 1
ATOM 1552 C C . GLY A 1 200 ? 0.203 11.055 5.488 1.00 97.94 200 GLY A C 1
ATOM 1553 O O . GLY A 1 200 ? 0.369 11.071 4.266 1.00 97.94 200 GLY A O 1
ATOM 1554 N N . PRO A 1 201 ? 1.262 11.028 6.322 1.00 98.38 201 PRO A N 1
ATOM 1555 C CA . PRO A 1 201 ? 2.629 10.856 5.828 1.00 98.38 201 PRO A CA 1
ATOM 1556 C C . PRO A 1 201 ? 2.813 9.532 5.076 1.00 98.38 201 PRO A C 1
ATOM 1558 O O . PRO A 1 201 ? 3.338 9.530 3.967 1.00 98.38 201 PRO A O 1
ATOM 1561 N N . TRP A 1 202 ? 2.294 8.435 5.636 1.00 98.12 202 TRP A N 1
ATOM 1562 C CA . TRP A 1 202 ? 2.347 7.107 5.021 1.00 98.12 202 TRP A CA 1
ATOM 1563 C C . TRP A 1 202 ? 1.574 7.057 3.700 1.00 98.12 202 TRP A C 1
ATOM 1565 O O . TRP A 1 202 ? 2.111 6.606 2.694 1.00 98.12 202 TRP A O 1
ATOM 1575 N N . ALA A 1 203 ? 0.344 7.581 3.667 1.00 98.25 203 ALA A N 1
ATOM 1576 C CA . ALA A 1 203 ? -0.492 7.550 2.470 1.00 98.25 203 ALA A CA 1
ATOM 1577 C C . ALA A 1 203 ? 0.143 8.328 1.307 1.00 98.25 203 ALA A C 1
ATOM 1579 O O . ALA A 1 203 ? 0.143 7.850 0.177 1.00 98.25 203 ALA A O 1
ATOM 1580 N N . ARG A 1 204 ? 0.739 9.496 1.586 1.00 98.50 204 ARG A N 1
ATOM 1581 C CA . ARG A 1 204 ? 1.456 10.292 0.576 1.00 98.50 204 ARG A CA 1
ATOM 1582 C C . ARG A 1 204 ? 2.672 9.561 0.015 1.00 98.50 204 ARG A C 1
ATOM 1584 O O . ARG A 1 204 ? 2.912 9.639 -1.186 1.00 98.50 204 ARG A O 1
ATOM 1591 N N . GLU A 1 205 ? 3.416 8.855 0.862 1.00 98.50 205 GLU A N 1
ATOM 1592 C CA . GLU A 1 205 ? 4.590 8.094 0.433 1.00 98.50 205 GLU A CA 1
ATOM 1593 C C . GLU A 1 205 ? 4.204 6.890 -0.436 1.00 98.50 205 GLU A C 1
ATOM 1595 O O . GLU A 1 205 ? 4.779 6.696 -1.505 1.00 98.50 205 GLU A O 1
ATOM 1600 N N . VAL A 1 206 ? 3.171 6.137 -0.038 1.00 98.06 206 VAL A N 1
ATOM 1601 C CA . VAL A 1 206 ? 2.638 5.028 -0.846 1.00 98.06 206 VAL A CA 1
ATOM 1602 C C . VAL A 1 206 ? 2.139 5.533 -2.202 1.00 98.06 206 VAL A C 1
ATOM 1604 O O . VAL A 1 206 ? 2.463 4.936 -3.227 1.00 98.06 206 VAL A O 1
ATOM 1607 N N . THR A 1 207 ? 1.393 6.642 -2.234 1.00 97.81 207 THR A N 1
ATOM 1608 C CA . THR A 1 207 ? 0.926 7.258 -3.486 1.00 97.81 207 THR A CA 1
ATOM 1609 C C . THR A 1 207 ? 2.093 7.637 -4.398 1.00 97.81 207 THR A C 1
ATOM 1611 O O . THR A 1 207 ? 2.077 7.270 -5.571 1.00 97.81 207 THR A O 1
ATOM 1614 N N . ALA A 1 208 ? 3.129 8.298 -3.870 1.00 97.81 208 ALA A N 1
ATOM 1615 C CA . ALA A 1 208 ? 4.298 8.696 -4.656 1.00 97.81 208 ALA A CA 1
ATOM 1616 C C . ALA A 1 208 ? 5.030 7.487 -5.267 1.00 97.81 208 ALA A C 1
ATOM 1618 O O . ALA A 1 208 ? 5.345 7.492 -6.456 1.00 97.81 208 ALA A O 1
ATOM 1619 N N . LEU A 1 209 ? 5.234 6.421 -4.486 1.00 97.62 209 LEU A N 1
ATOM 1620 C CA . LEU A 1 209 ? 5.891 5.200 -4.966 1.00 97.62 209 LEU A CA 1
ATOM 1621 C C . LEU A 1 209 ? 5.048 4.449 -6.002 1.00 97.62 209 LEU A C 1
ATOM 1623 O O . LEU A 1 209 ? 5.594 3.923 -6.967 1.00 97.62 209 LEU A O 1
ATOM 1627 N N . LEU A 1 210 ? 3.721 4.408 -5.846 1.00 96.31 210 LEU A N 1
ATOM 1628 C CA . LEU A 1 210 ? 2.830 3.812 -6.848 1.00 96.31 210 LEU A CA 1
ATOM 1629 C C . LEU A 1 210 ? 2.852 4.594 -8.169 1.00 96.31 210 LEU A C 1
ATOM 1631 O O . LEU A 1 210 ? 2.786 3.991 -9.241 1.00 96.31 210 LEU A O 1
ATOM 1635 N N . GLU A 1 211 ? 2.954 5.920 -8.115 1.00 95.62 211 GLU A N 1
ATOM 1636 C CA . GLU A 1 211 ? 3.102 6.751 -9.311 1.00 95.62 211 GLU A CA 1
ATOM 1637 C C . GLU A 1 211 ? 4.465 6.550 -9.991 1.00 95.62 211 GLU A C 1
ATOM 1639 O O . GLU A 1 211 ? 4.526 6.516 -11.220 1.00 95.62 211 GLU A O 1
ATOM 1644 N N . GLU A 1 212 ? 5.537 6.350 -9.218 1.00 96.38 212 GLU A N 1
ATOM 1645 C CA . GLU A 1 212 ? 6.897 6.083 -9.714 1.00 96.38 212 GLU A CA 1
ATOM 1646 C C . GLU A 1 212 ? 7.063 4.668 -10.293 1.00 96.38 212 GLU A C 1
ATOM 1648 O O . GLU A 1 212 ? 7.764 4.460 -11.291 1.00 96.38 212 GLU A O 1
ATOM 1653 N N . LEU A 1 213 ? 6.355 3.691 -9.724 1.00 95.56 213 LEU A N 1
ATOM 1654 C CA . LEU A 1 213 ? 6.434 2.290 -10.121 1.00 95.56 213 LEU A CA 1
ATOM 1655 C C . LEU A 1 213 ? 6.001 2.063 -11.581 1.00 95.56 213 LEU A C 1
ATOM 1657 O O . LEU A 1 213 ? 6.541 1.194 -12.268 1.00 95.56 213 LEU A O 1
ATOM 1661 N N . GLY A 1 214 ? 5.052 2.853 -12.088 1.00 92.19 214 GLY A N 1
ATOM 1662 C CA . GLY A 1 214 ? 4.552 2.712 -13.459 1.00 92.19 214 GLY A CA 1
ATOM 1663 C C . GLY A 1 214 ? 5.584 3.049 -14.533 1.00 92.19 214 GLY A C 1
ATOM 1664 O O . GLY A 1 214 ? 5.863 2.198 -15.385 1.00 92.19 214 GLY A O 1
ATOM 1665 N N . PRO A 1 215 ? 6.178 4.254 -14.508 1.00 93.50 215 PRO A N 1
ATOM 1666 C CA . PRO A 1 215 ? 7.324 4.600 -15.338 1.00 93.50 215 PRO A CA 1
ATOM 1667 C C . PRO A 1 215 ? 8.487 3.615 -15.178 1.00 93.50 215 PRO A C 1
ATOM 1669 O O . PRO A 1 215 ? 9.021 3.161 -16.192 1.00 93.50 215 PRO A O 1
ATOM 1672 N N . ALA A 1 216 ? 8.825 3.227 -13.940 1.00 95.00 216 ALA A N 1
ATOM 1673 C CA . ALA A 1 216 ? 9.909 2.283 -13.671 1.00 95.00 216 ALA A CA 1
ATOM 1674 C C . ALA A 1 216 ? 9.675 0.929 -14.362 1.00 95.00 216 ALA A C 1
ATOM 1676 O O . ALA A 1 216 ? 10.562 0.431 -15.053 1.00 95.00 216 ALA A O 1
ATOM 1677 N N . MET A 1 217 ? 8.462 0.372 -14.279 1.00 93.81 217 MET A N 1
ATOM 1678 C CA . MET A 1 217 ? 8.113 -0.868 -14.979 1.00 93.81 217 MET A CA 1
ATOM 1679 C C . MET A 1 217 ? 8.059 -0.710 -16.498 1.00 93.81 217 MET A C 1
ATOM 1681 O O . MET A 1 217 ? 8.517 -1.586 -17.227 1.00 93.81 217 MET A O 1
ATOM 1685 N N . ALA A 1 218 ? 7.515 0.400 -17.003 1.00 91.12 218 ALA A N 1
ATOM 1686 C CA . ALA A 1 218 ? 7.434 0.635 -18.442 1.00 91.12 218 ALA A CA 1
ATOM 1687 C C . ALA A 1 218 ? 8.826 0.720 -19.090 1.00 91.12 218 ALA A C 1
ATOM 1689 O O . ALA A 1 218 ? 9.013 0.257 -20.217 1.00 91.12 218 ALA A O 1
ATOM 1690 N N . MET A 1 219 ? 9.796 1.292 -18.373 1.00 93.62 219 MET A N 1
ATOM 1691 C CA . MET A 1 219 ? 11.175 1.456 -18.833 1.00 93.62 219 MET A CA 1
ATOM 1692 C C . MET A 1 219 ? 12.100 0.301 -18.428 1.00 93.62 219 MET A C 1
ATOM 1694 O O . MET A 1 219 ? 13.230 0.272 -18.901 1.00 93.62 219 MET A O 1
ATOM 1698 N N . HIS A 1 220 ? 11.626 -0.652 -17.612 1.00 92.19 220 HIS A N 1
ATOM 1699 C CA . HIS A 1 220 ? 12.464 -1.665 -16.955 1.00 92.19 220 HIS A CA 1
ATOM 1700 C C . HIS A 1 220 ? 13.659 -1.020 -16.229 1.00 92.19 220 HIS A C 1
ATOM 1702 O O . HIS A 1 220 ? 14.796 -1.448 -16.401 1.00 92.19 220 HIS A O 1
ATOM 1708 N N . SER A 1 221 ? 13.393 0.053 -15.474 1.00 96.06 221 SER A N 1
ATOM 1709 C CA . SER A 1 221 ? 14.426 0.778 -14.727 1.00 96.06 221 SER A CA 1
ATOM 1710 C C . SER A 1 221 ? 15.061 -0.115 -13.660 1.00 96.06 221 SER A C 1
ATOM 1712 O O . SER A 1 221 ? 14.360 -0.889 -13.001 1.00 96.06 221 SER A O 1
ATOM 1714 N N . ASP A 1 222 ? 16.361 0.067 -13.430 1.00 96.88 222 ASP A N 1
ATOM 1715 C CA . ASP A 1 222 ? 17.102 -0.566 -12.332 1.00 96.88 222 ASP A CA 1
ATOM 1716 C C . ASP A 1 222 ? 16.577 -0.137 -10.944 1.00 96.88 222 ASP A C 1
ATOM 1718 O O . ASP A 1 222 ? 16.824 -0.820 -9.951 1.00 96.88 222 ASP A O 1
ATOM 1722 N N . ASP A 1 223 ? 15.793 0.946 -10.875 1.00 96.12 223 ASP A N 1
ATOM 1723 C CA . ASP A 1 223 ? 15.163 1.445 -9.643 1.00 96.12 223 ASP A CA 1
ATOM 1724 C C . ASP A 1 223 ? 13.908 0.655 -9.234 1.00 96.12 223 ASP A C 1
ATOM 1726 O O . ASP A 1 223 ? 13.463 0.735 -8.090 1.00 96.12 223 ASP A O 1
ATOM 1730 N N . MET A 1 224 ? 13.325 -0.135 -10.145 1.00 96.62 224 MET A N 1
ATOM 1731 C CA . MET A 1 224 ? 12.116 -0.924 -9.879 1.00 96.62 224 MET A CA 1
ATOM 1732 C C . MET A 1 224 ? 12.198 -1.775 -8.592 1.00 96.62 224 MET A C 1
ATOM 1734 O O . MET A 1 224 ? 11.267 -1.690 -7.788 1.00 96.62 224 MET A O 1
ATOM 1738 N N . PRO A 1 225 ? 13.251 -2.586 -8.346 1.00 96.88 225 PRO A N 1
ATOM 1739 C CA . PRO A 1 225 ? 13.365 -3.345 -7.099 1.00 96.88 225 PRO A CA 1
ATOM 1740 C C . PRO A 1 225 ? 13.405 -2.447 -5.856 1.00 96.88 225 PRO A C 1
ATOM 1742 O O . PRO A 1 225 ? 12.797 -2.796 -4.852 1.00 96.88 225 PRO A O 1
ATOM 1745 N N . VAL A 1 226 ? 14.036 -1.271 -5.931 1.00 97.50 226 VAL A N 1
ATOM 1746 C CA . VAL A 1 226 ? 14.128 -0.333 -4.800 1.00 97.50 226 VAL A CA 1
ATOM 1747 C C . VAL A 1 226 ? 12.748 0.217 -4.434 1.00 97.50 226 VAL A C 1
ATOM 1749 O O . VAL A 1 226 ? 12.385 0.258 -3.258 1.00 97.50 226 VAL A O 1
ATOM 1752 N N . VAL A 1 227 ? 11.948 0.589 -5.439 1.00 97.44 227 VAL A N 1
ATOM 1753 C CA . VAL A 1 227 ? 10.567 1.059 -5.241 1.00 97.44 227 VAL A CA 1
ATOM 1754 C C . VAL A 1 227 ? 9.696 -0.047 -4.635 1.00 97.44 227 VAL A C 1
ATOM 1756 O O . VAL A 1 227 ? 8.921 0.213 -3.714 1.00 97.44 227 VAL A O 1
ATOM 1759 N N . LEU A 1 228 ? 9.836 -1.288 -5.115 1.00 96.44 228 LEU A N 1
ATOM 1760 C CA . LEU A 1 228 ? 9.094 -2.436 -4.585 1.00 96.44 228 LEU A CA 1
ATOM 1761 C C . LEU A 1 228 ? 9.481 -2.758 -3.137 1.00 96.44 228 LEU A C 1
ATOM 1763 O O . LEU A 1 228 ? 8.591 -2.924 -2.306 1.00 96.44 228 LEU A O 1
ATOM 1767 N N . ASP A 1 229 ? 10.774 -2.785 -2.813 1.00 97.56 229 ASP A N 1
ATOM 1768 C CA . ASP A 1 229 ? 11.252 -3.019 -1.447 1.00 97.56 229 ASP A CA 1
ATOM 1769 C C . ASP A 1 229 ? 10.722 -1.944 -0.488 1.00 97.56 229 ASP A C 1
ATOM 1771 O O . ASP A 1 229 ? 10.253 -2.254 0.612 1.00 97.56 229 ASP A O 1
ATOM 1775 N N . ARG A 1 230 ? 10.698 -0.678 -0.926 1.00 98.12 230 ARG A N 1
ATOM 1776 C CA . ARG A 1 230 ? 10.133 0.415 -0.128 1.00 98.12 230 ARG A CA 1
ATOM 1777 C C . ARG A 1 230 ? 8.622 0.274 0.073 1.00 98.12 230 ARG A C 1
ATOM 1779 O O . ARG A 1 230 ? 8.130 0.524 1.173 1.00 98.12 230 ARG A O 1
ATOM 1786 N N . LEU A 1 231 ? 7.878 -0.151 -0.950 1.00 97.56 231 LEU A N 1
ATOM 1787 C CA . LEU A 1 231 ? 6.443 -0.439 -0.824 1.00 97.56 231 LEU A CA 1
ATOM 1788 C C . LEU A 1 231 ? 6.171 -1.588 0.160 1.00 97.56 231 LEU A C 1
ATOM 1790 O O . LEU A 1 231 ? 5.217 -1.505 0.937 1.00 97.56 231 LEU A O 1
ATOM 1794 N N . VAL A 1 232 ? 7.016 -2.624 0.177 1.00 97.12 232 VAL A N 1
ATOM 1795 C CA . VAL A 1 232 ? 6.932 -3.723 1.155 1.00 97.12 232 VAL A CA 1
ATOM 1796 C C . VAL A 1 232 ? 7.170 -3.204 2.574 1.00 97.12 232 VAL A C 1
ATOM 1798 O O . VAL A 1 232 ? 6.374 -3.490 3.469 1.00 97.12 232 VAL A O 1
ATOM 1801 N N . GLU A 1 233 ? 8.185 -2.365 2.781 1.00 97.69 233 GLU A N 1
ATOM 1802 C CA . GLU A 1 233 ? 8.441 -1.748 4.087 1.00 97.69 233 GLU A CA 1
ATOM 1803 C C . GLU A 1 233 ? 7.243 -0.906 4.568 1.00 97.69 233 GLU A C 1
ATOM 1805 O O . GLU A 1 233 ? 6.816 -1.012 5.721 1.00 97.69 233 GLU A O 1
ATOM 1810 N N . LEU A 1 234 ? 6.641 -0.104 3.683 1.00 97.94 234 LEU A N 1
ATOM 1811 C CA . LEU A 1 234 ? 5.442 0.679 4.006 1.00 97.94 234 LEU A CA 1
ATOM 1812 C C . LEU A 1 234 ? 4.221 -0.204 4.288 1.00 97.94 234 LEU A C 1
ATOM 1814 O O . LEU A 1 234 ? 3.387 0.148 5.132 1.00 97.94 234 LEU A O 1
ATOM 1818 N N . SER A 1 235 ? 4.108 -1.354 3.624 1.00 97.12 235 SER A N 1
ATOM 1819 C CA . SER A 1 235 ? 3.090 -2.360 3.932 1.00 97.12 235 SER A CA 1
ATOM 1820 C C . SER A 1 235 ? 3.264 -2.911 5.351 1.00 97.12 235 SER A C 1
ATOM 1822 O O . SER A 1 235 ? 2.280 -3.018 6.088 1.00 97.12 235 SER A O 1
ATOM 1824 N N . ASP A 1 236 ? 4.490 -3.165 5.802 1.00 96.69 236 ASP A N 1
ATOM 1825 C CA . ASP A 1 236 ? 4.747 -3.611 7.177 1.00 96.69 236 ASP A CA 1
ATOM 1826 C C . ASP A 1 236 ? 4.460 -2.505 8.205 1.00 96.69 236 ASP A C 1
ATOM 1828 O O . ASP A 1 236 ? 3.793 -2.734 9.223 1.00 96.69 236 ASP A O 1
ATOM 1832 N N . GLN A 1 237 ? 4.863 -1.264 7.911 1.00 97.69 237 GLN A N 1
ATOM 1833 C CA . GLN A 1 237 ? 4.580 -0.100 8.760 1.00 97.69 237 GLN A CA 1
ATOM 1834 C C . GLN A 1 237 ? 3.074 0.159 8.929 1.00 97.69 237 GLN A C 1
ATOM 1836 O O . GLN A 1 237 ? 2.634 0.598 10.001 1.00 97.69 237 GLN A O 1
ATOM 1841 N N . SER A 1 238 ? 2.263 -0.170 7.919 1.00 97.00 238 SER A N 1
ATOM 1842 C CA . SER A 1 238 ? 0.809 0.015 7.964 1.00 97.00 238 SER A CA 1
ATOM 1843 C C . SER A 1 238 ? 0.146 -0.729 9.136 1.00 97.00 238 SER A C 1
ATOM 1845 O O . SER A 1 238 ? -0.817 -0.226 9.714 1.00 97.00 238 SER A O 1
ATOM 1847 N N . ALA A 1 239 ? 0.689 -1.871 9.583 1.00 94.94 239 ALA A N 1
ATOM 1848 C CA . ALA A 1 239 ? 0.166 -2.596 10.745 1.00 94.94 239 ALA A CA 1
ATOM 1849 C C . ALA A 1 239 ? 0.315 -1.788 12.048 1.00 94.94 239 ALA A C 1
ATOM 1851 O O . ALA A 1 239 ? -0.571 -1.792 12.909 1.00 94.94 239 ALA A O 1
ATOM 1852 N N . THR A 1 240 ? 1.417 -1.047 12.181 1.00 96.56 240 THR A N 1
ATOM 1853 C CA . THR A 1 240 ? 1.659 -0.163 13.328 1.00 96.56 240 THR A CA 1
ATOM 1854 C C . THR A 1 240 ? 0.703 1.026 13.308 1.00 96.56 240 THR A C 1
ATOM 1856 O O . THR A 1 240 ? 0.140 1.375 14.347 1.00 96.56 240 THR A O 1
ATOM 1859 N N . ILE A 1 241 ? 0.463 1.612 12.131 1.00 96.50 241 ILE A N 1
ATOM 1860 C CA . ILE A 1 241 ? -0.495 2.714 11.948 1.00 96.50 241 ILE A CA 1
ATOM 1861 C C . ILE A 1 241 ? -1.913 2.243 12.281 1.00 96.50 241 ILE A C 1
ATOM 1863 O O . ILE A 1 241 ? -2.599 2.874 13.082 1.00 96.50 241 ILE A O 1
ATOM 1867 N N . GLN A 1 242 ? -2.321 1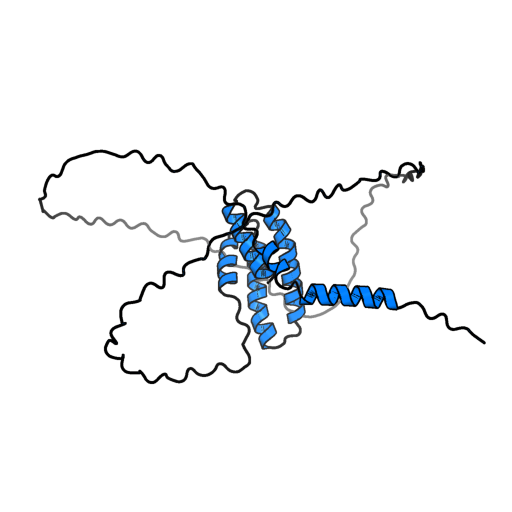.079 11.772 1.00 94.56 242 GLN A N 1
ATOM 1868 C CA . GLN A 1 242 ? -3.631 0.488 12.045 1.00 94.56 242 GLN A CA 1
ATOM 1869 C C . GLN A 1 242 ? -3.889 0.308 13.551 1.00 94.56 242 GLN A C 1
ATOM 1871 O O . GLN A 1 242 ? -4.999 0.548 14.025 1.00 94.56 242 GLN A O 1
ATOM 1876 N N . ASN A 1 243 ? -2.873 -0.087 14.326 1.00 93.75 243 ASN A N 1
ATOM 1877 C CA . ASN A 1 243 ? -2.996 -0.214 15.780 1.00 93.75 243 ASN A CA 1
ATOM 1878 C C . ASN A 1 243 ? -3.162 1.135 16.498 1.00 93.75 243 ASN A C 1
ATOM 1880 O O . ASN A 1 243 ? -3.768 1.172 17.568 1.00 93.75 243 ASN A O 1
ATOM 1884 N N . ARG A 1 244 ? -2.660 2.231 15.917 1.00 95.06 244 ARG A N 1
ATOM 1885 C CA . ARG A 1 244 ? -2.814 3.595 16.451 1.00 95.06 244 ARG A CA 1
ATOM 1886 C C . ARG A 1 244 ? -4.174 4.212 16.112 1.00 95.06 244 ARG A C 1
ATOM 1888 O O . ARG A 1 244 ? -4.664 5.028 16.880 1.00 95.06 244 ARG A O 1
AT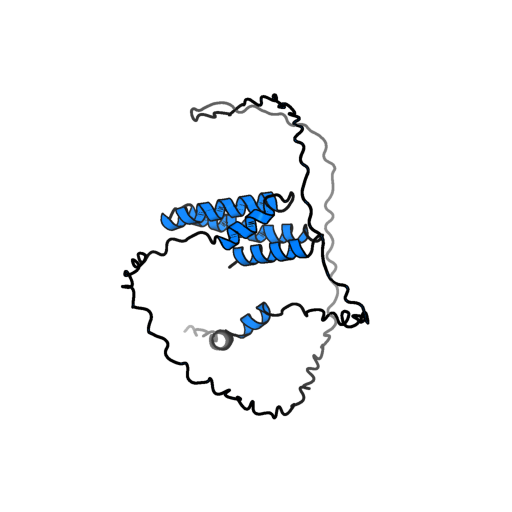OM 1895 N N . LEU A 1 245 ? -4.811 3.776 15.024 1.00 92.62 245 LEU A N 1
ATOM 1896 C CA . LEU A 1 245 ? -6.113 4.272 14.551 1.00 92.62 245 LEU A CA 1
ATOM 1897 C C . LEU A 1 245 ? -7.339 3.658 15.263 1.00 92.62 245 LEU A C 1
ATOM 1899 O O . LEU A 1 245 ? -8.465 3.855 14.820 1.00 92.62 245 LEU A O 1
ATOM 1903 N N . ARG A 1 246 ? -7.164 2.923 16.372 1.00 80.94 246 ARG A N 1
ATOM 1904 C CA . ARG A 1 246 ? -8.236 2.161 17.058 1.00 80.94 246 ARG A CA 1
ATOM 1905 C C . ARG A 1 246 ? -9.422 2.982 17.598 1.00 80.94 246 ARG A C 1
ATOM 1907 O O . ARG A 1 246 ? -10.340 2.386 18.144 1.00 80.94 246 ARG A O 1
ATOM 1914 N N . GLY A 1 247 ? -9.408 4.310 17.488 1.00 86.19 247 GLY A N 1
ATOM 1915 C CA . GLY A 1 247 ? -10.490 5.171 17.975 1.00 86.19 247 GLY A CA 1
ATOM 1916 C C . GLY A 1 247 ? -11.715 5.256 17.057 1.00 86.19 247 GLY A C 1
ATOM 1917 O O . GLY A 1 247 ? -12.792 5.581 17.546 1.00 86.19 247 GLY A O 1
ATOM 1918 N N . ASP A 1 248 ? -11.571 4.963 15.761 1.00 90.19 248 ASP A N 1
ATOM 1919 C CA . ASP A 1 248 ? -12.651 5.070 14.772 1.00 90.19 248 ASP A CA 1
ATOM 1920 C C . ASP A 1 248 ? -12.746 3.776 13.948 1.00 90.19 248 ASP A C 1
ATOM 1922 O O . ASP A 1 248 ? -11.898 3.485 13.099 1.00 90.19 248 ASP A O 1
ATOM 1926 N N . ASP A 1 249 ? -13.778 2.975 14.225 1.00 92.25 249 ASP A N 1
ATOM 1927 C CA . ASP A 1 249 ? -13.977 1.656 13.616 1.00 92.25 249 ASP A CA 1
ATOM 1928 C C . ASP A 1 249 ? -14.186 1.725 12.098 1.00 92.25 249 ASP A C 1
ATOM 1930 O O . ASP A 1 249 ? -13.691 0.861 11.363 1.00 92.25 249 ASP A O 1
ATOM 1934 N N . LEU A 1 250 ? -14.892 2.752 11.608 1.00 94.12 250 LEU A N 1
ATOM 1935 C CA . LEU A 1 250 ? -15.148 2.917 10.176 1.00 94.12 250 LEU A CA 1
ATOM 1936 C C . LEU A 1 250 ? -13.865 3.305 9.452 1.00 94.12 250 LEU A C 1
ATOM 1938 O O . LEU A 1 250 ? -13.541 2.735 8.406 1.00 94.12 250 LEU A O 1
ATOM 1942 N N . TYR A 1 251 ? -13.111 4.229 10.036 1.00 94.12 251 TYR A N 1
ATOM 1943 C CA . TYR A 1 251 ? -11.835 4.664 9.494 1.00 94.12 251 TYR A CA 1
ATOM 1944 C C . TYR A 1 251 ? -10.797 3.534 9.487 1.00 94.12 251 TYR A C 1
ATOM 1946 O O . TYR A 1 251 ? -10.157 3.263 8.468 1.00 94.12 251 TYR A O 1
ATOM 1954 N N . ALA A 1 252 ? -10.693 2.784 10.589 1.00 93.88 252 ALA A N 1
ATOM 1955 C CA . ALA A 1 252 ? -9.804 1.633 10.696 1.00 93.88 252 ALA A CA 1
ATOM 1956 C C . ALA A 1 252 ? -10.176 0.507 9.715 1.00 93.88 252 ALA A C 1
ATOM 1958 O O . ALA A 1 252 ? -9.290 -0.196 9.224 1.00 93.88 252 ALA A O 1
ATOM 1959 N N . MET A 1 253 ? -11.464 0.316 9.415 1.00 95.19 253 MET A N 1
ATOM 1960 C CA . MET A 1 253 ? -11.922 -0.637 8.401 1.00 95.19 253 MET A CA 1
ATOM 1961 C C . MET A 1 253 ? -11.503 -0.208 6.988 1.00 95.19 253 MET A C 1
ATOM 1963 O O . MET A 1 253 ? -10.972 -1.034 6.245 1.00 95.19 253 MET A O 1
ATOM 1967 N N . GLN A 1 254 ? -11.688 1.066 6.624 1.00 96.19 254 GLN A N 1
ATOM 1968 C CA . GLN A 1 254 ? -11.247 1.583 5.321 1.00 96.19 254 GLN A CA 1
ATOM 1969 C C . GLN A 1 254 ? -9.725 1.469 5.170 1.00 96.19 254 GLN A C 1
ATOM 1971 O O . GLN A 1 254 ? -9.237 1.003 4.143 1.00 96.19 254 GLN A O 1
ATOM 1976 N N . PHE A 1 255 ? -8.972 1.788 6.227 1.00 97.19 255 PHE A N 1
ATOM 1977 C CA . PHE A 1 255 ? -7.516 1.648 6.232 1.00 97.19 255 PHE A CA 1
ATOM 1978 C C . PHE A 1 255 ? -7.074 0.191 6.013 1.00 97.19 255 PHE A C 1
ATOM 1980 O O . PHE A 1 255 ? -6.160 -0.079 5.233 1.00 97.19 255 PHE A O 1
ATOM 1987 N N . ARG A 1 256 ? -7.757 -0.780 6.641 1.00 95.69 256 ARG A N 1
ATOM 1988 C CA . ARG A 1 256 ? -7.508 -2.212 6.389 1.00 95.69 256 ARG A CA 1
ATOM 1989 C C . ARG A 1 256 ? -7.749 -2.580 4.931 1.00 95.69 256 ARG A C 1
ATOM 1991 O O . ARG A 1 256 ? -6.965 -3.341 4.377 1.00 95.69 256 ARG A O 1
ATOM 1998 N N . GLN A 1 257 ? -8.810 -2.060 4.316 1.00 95.69 257 GLN A N 1
ATOM 1999 C CA . GLN A 1 257 ? -9.120 -2.337 2.914 1.00 95.69 257 GLN A CA 1
ATOM 2000 C C . GLN A 1 257 ? -8.014 -1.830 1.979 1.00 95.69 257 GLN A C 1
ATOM 2002 O O . GLN A 1 257 ? -7.582 -2.576 1.102 1.00 95.69 257 GLN A O 1
ATOM 2007 N N . VAL A 1 258 ? -7.500 -0.619 2.214 1.00 96.69 258 VAL A N 1
ATOM 2008 C CA . VAL A 1 258 ? -6.354 -0.075 1.466 1.00 96.69 258 VAL A CA 1
ATOM 2009 C C . VAL A 1 258 ? -5.113 -0.939 1.657 1.00 96.69 258 VAL A C 1
ATOM 2011 O O . VAL A 1 258 ? -4.467 -1.311 0.681 1.00 96.69 258 VAL A O 1
ATOM 2014 N N . ARG A 1 259 ? -4.813 -1.335 2.898 1.00 95.12 259 ARG A N 1
ATOM 2015 C CA . ARG A 1 259 ? -3.690 -2.230 3.202 1.00 95.12 259 ARG A CA 1
ATOM 2016 C C . ARG A 1 259 ? -3.794 -3.567 2.461 1.00 95.12 259 ARG A C 1
ATOM 2018 O O . ARG A 1 259 ? -2.808 -4.019 1.891 1.00 95.12 259 ARG A O 1
ATOM 2025 N N . TYR A 1 260 ? -4.973 -4.189 2.430 1.00 94.62 260 TYR A N 1
ATOM 2026 C CA . TYR A 1 260 ? -5.190 -5.412 1.648 1.00 94.62 260 TYR A CA 1
ATOM 2027 C C . TYR A 1 260 ? -4.998 -5.186 0.146 1.00 94.62 260 TYR A C 1
ATOM 2029 O O . TYR A 1 260 ? -4.478 -6.065 -0.533 1.00 94.62 260 TYR A O 1
ATOM 2037 N N . GLY A 1 261 ? -5.397 -4.018 -0.365 1.00 93.81 261 GLY A N 1
ATOM 2038 C CA . GLY A 1 261 ? -5.155 -3.629 -1.752 1.00 93.81 261 GLY A CA 1
ATOM 2039 C C . GLY A 1 261 ? -3.675 -3.434 -2.087 1.00 93.81 261 GLY A C 1
ATOM 2040 O O . GLY A 1 261 ? -3.300 -3.645 -3.231 1.00 93.81 261 GLY A O 1
ATOM 2041 N N . LEU A 1 262 ? -2.845 -3.067 -1.106 1.00 93.75 262 LEU A N 1
ATOM 2042 C CA . LEU A 1 262 ? -1.402 -2.881 -1.280 1.00 93.75 262 LEU A CA 1
ATOM 2043 C C . LEU A 1 262 ? -0.620 -4.206 -1.291 1.00 93.75 262 LEU A C 1
ATOM 2045 O O . LEU A 1 262 ? 0.375 -4.323 -1.995 1.00 93.75 262 LEU A O 1
ATOM 2049 N N . ILE A 1 263 ? -1.053 -5.193 -0.500 1.00 92.81 263 ILE A N 1
ATOM 2050 C CA . ILE A 1 263 ? -0.372 -6.497 -0.360 1.00 92.81 263 ILE A CA 1
ATOM 2051 C C . ILE A 1 263 ? -0.627 -7.419 -1.565 1.00 92.81 263 ILE A C 1
ATOM 2053 O O . ILE A 1 263 ? 0.129 -8.362 -1.798 1.00 92.81 263 ILE A O 1
ATOM 2057 N N . ARG A 1 264 ? -1.722 -7.188 -2.289 1.00 85.06 264 ARG A N 1
ATOM 2058 C CA . ARG A 1 264 ? -2.225 -8.074 -3.338 1.00 85.06 264 ARG A CA 1
ATOM 2059 C C . ARG A 1 264 ? -1.731 -7.688 -4.726 1.00 85.06 264 ARG A C 1
ATOM 2061 O O . ARG A 1 264 ? -1.443 -8.639 -5.489 1.00 85.06 264 ARG A O 1
#

Secondary structure (DSSP, 8-state):
---------HHHHHHHHHHHHHHHH-TTHHHHHTT--------TT------------------------------------------------------------------------------------------------------------------PPPPP-----------SS-PPPP-HHHHHHHGGGTT-TTTHHHHHHHHHHHHHHHHHHHHT-TTHHHHHHHHHHHHHHHHHHHHHTTT-HHHHHHHHHHHHHHH-

Radius of gyration: 36.65 Å; chains: 1; bounding box: 98×98×76 Å

Foldseek 3Di:
DDDPPPDCCPVVVVVVVVVVVCVVVVPPVVVVVVPPPPPPPPPPPPPDDDDDDDDDDDDDDDDDDDDDDDDDDDDDDPDDDDDDDDDDDDDDDDDDDDDDDDDDDDDDDDDDDDDDDDDDDDDDDDPDPPPPPPPDDDDPDDPDDDPPPPPPPDPPPPPDDPDPPDPPPPPPDPPPPPQDDQPVVLLVLLVVCLPPPLCNVLSVLLNVLSVVLRVCVVVVNPCNVVSVVVLVVSLVVLVVSLVVPVPDPVVSVSSVVSSVVSVD